Protein AF-A0A2D6N4G1-F1 (afdb_monomer_lite)

Foldseek 3Di:
DLCPLVVLLQVLCVVVVHHQDPLLSVLQLDALPDDDPPDPSVVVCVVCLVVSLVSLLVVCVVVVNPLVVLVVVLVVSCVVVVHHGNSSVSSVVSSVVVVVVLVVVLVVLLVVLVVLLVVLVVLQVVLVVCVVVVVPVSSVVSPVVSVCSNVVSVVSNVVSVPPSVVVVVVVVPPPDPPPVVVPPDDPDPPPPPPDDDD

Sequence (198 aa):
MSAEYVAILRTELEQQRQFLSAEEEQVLLRPATYESDDDLALDRVKRRQHTFVAILRDRFVRDGRPLEQWWDLLVAQETMHGYRTMVGAMVVQVLDWSARTSDQTAMMGGFASKLLLVAAVLAGFFAVFTLAVGAWPAGIVMLVITSVFWVGARVLGQLTAGRVGELVERYKRSPEPDESFTDGQPEPAANDRDLATE

Secondary structure (DSSP, 8-state):
-THHHHHHHHHHHHHTT----HHHHHHHTSBTT---TT-HHHHHHHHHHHHHHHHHHHHHHHTT--HHHHHHHHHHHHHHHSS-BHHHHHHHHHHHHHHHHHHHHHHHHHHHHHHHHHHHHHHHHHHHHHHHTT-HHHHHHHHHHHHHHHHHHHHHHHHHHHHHHHHHHHHTTSPPP-GGGGS---------------

Radius of gyration: 27.15 Å; chains: 1; bounding box: 72×36×84 Å

Structure (mmCIF, N/CA/C/O backbone):
data_AF-A0A2D6N4G1-F1
#
_entry.id   AF-A0A2D6N4G1-F1
#
loop_
_atom_site.group_PDB
_atom_site.id
_atom_site.type_symbol
_atom_site.label_atom_id
_atom_site.label_alt_id
_atom_site.label_comp_id
_atom_site.label_asym_id
_atom_site.label_entity_id
_atom_site.label_seq_id
_atom_site.pdbx_PDB_ins_code
_atom_site.Cartn_x
_atom_site.Cartn_y
_atom_site.Cartn_z
_atom_site.occupancy
_atom_site.B_iso_or_equiv
_atom_site.auth_seq_id
_atom_site.auth_comp_id
_atom_site.auth_asym_id
_atom_site.auth_atom_id
_atom_site.pdbx_PDB_model_num
ATOM 1 N N . MET A 1 1 ? -15.259 -13.065 10.568 1.00 51.59 1 MET A N 1
ATOM 2 C CA . MET A 1 1 ? -14.240 -12.612 9.589 1.00 51.59 1 MET A CA 1
ATOM 3 C C . MET A 1 1 ? -13.577 -11.284 9.980 1.00 51.59 1 MET A C 1
ATOM 5 O O . MET A 1 1 ? -12.628 -10.865 9.340 1.00 51.59 1 MET A O 1
ATOM 9 N N . SER A 1 2 ? -13.951 -10.664 11.105 1.00 47.03 2 SER A N 1
ATOM 10 C CA . SER A 1 2 ? -13.252 -9.502 11.676 1.00 47.03 2 SER A CA 1
ATOM 11 C C . SER A 1 2 ? -11.831 -9.775 12.192 1.00 47.03 2 SER A C 1
ATOM 13 O O . SER A 1 2 ? -11.008 -8.869 12.284 1.00 47.03 2 SER A O 1
ATOM 15 N N . ALA A 1 3 ? -11.527 -11.040 12.476 1.00 62.00 3 ALA A N 1
ATOM 16 C CA . ALA A 1 3 ? -10.214 -11.491 12.908 1.00 62.00 3 ALA A CA 1
ATOM 17 C C . ALA A 1 3 ? -9.134 -11.373 11.822 1.00 62.00 3 ALA A C 1
ATOM 19 O O . ALA A 1 3 ? -7.968 -11.496 12.154 1.00 62.00 3 ALA A O 1
ATOM 20 N N . GLU A 1 4 ? -9.480 -11.145 10.552 1.00 73.75 4 GLU A N 1
ATOM 21 C CA . GLU A 1 4 ? -8.511 -11.239 9.456 1.00 73.75 4 GLU A CA 1
ATOM 22 C C . GLU A 1 4 ? -7.517 -10.069 9.436 1.00 73.75 4 GLU A C 1
ATOM 24 O O . GLU A 1 4 ? -6.314 -10.302 9.467 1.00 73.75 4 GLU A O 1
ATOM 29 N N . TYR A 1 5 ? -7.972 -8.813 9.529 1.00 71.12 5 TYR A N 1
ATOM 30 C CA . TYR A 1 5 ? -7.048 -7.673 9.651 1.00 71.12 5 TYR A CA 1
ATOM 31 C C . TYR A 1 5 ? -6.292 -7.646 10.980 1.00 71.12 5 TYR A C 1
ATOM 33 O O . TYR A 1 5 ? -5.128 -7.250 11.021 1.00 71.12 5 TYR A O 1
ATOM 41 N N . VAL A 1 6 ? -6.929 -8.099 12.062 1.00 71.31 6 VAL A N 1
ATOM 42 C CA . VAL A 1 6 ? -6.260 -8.255 13.360 1.00 71.31 6 VAL A CA 1
ATOM 43 C C . VAL A 1 6 ? -5.202 -9.361 13.283 1.00 71.31 6 VAL A C 1
ATOM 45 O O . VAL A 1 6 ? -4.112 -9.188 13.813 1.00 71.31 6 VAL A O 1
ATOM 48 N N . ALA A 1 7 ? -5.463 -10.455 12.564 1.00 77.00 7 ALA A N 1
ATOM 49 C CA . ALA A 1 7 ? -4.502 -11.529 12.328 1.00 77.00 7 ALA A CA 1
ATOM 50 C C . ALA A 1 7 ? -3.351 -11.080 11.422 1.00 77.00 7 ALA A C 1
ATOM 52 O O . ALA A 1 7 ? -2.207 -11.434 11.698 1.00 77.00 7 ALA A O 1
ATOM 53 N N . ILE A 1 8 ? -3.622 -10.269 10.393 1.00 76.25 8 ILE A N 1
ATOM 54 C CA . ILE A 1 8 ? -2.585 -9.632 9.568 1.00 76.25 8 ILE A CA 1
ATOM 55 C C . ILE A 1 8 ? -1.690 -8.760 10.452 1.00 76.25 8 ILE A C 1
ATOM 57 O O . ILE A 1 8 ? -0.473 -8.931 10.444 1.00 76.25 8 ILE A O 1
ATOM 61 N N . LEU A 1 9 ? -2.282 -7.873 11.260 1.00 76.81 9 LEU A N 1
ATOM 62 C CA . LEU A 1 9 ? -1.538 -7.027 12.193 1.00 76.81 9 LEU A CA 1
ATOM 63 C C . LEU A 1 9 ? -0.719 -7.857 13.180 1.00 76.81 9 LEU A C 1
ATOM 65 O O . LEU A 1 9 ? 0.466 -7.590 13.345 1.00 76.81 9 LEU A O 1
ATOM 69 N N . ARG A 1 10 ? -1.320 -8.875 13.802 1.00 75.81 10 ARG A N 1
ATOM 70 C CA . ARG A 1 10 ? -0.637 -9.773 14.739 1.00 75.81 10 ARG A CA 1
ATOM 71 C C . ARG A 1 10 ? 0.560 -10.453 14.073 1.00 75.81 10 ARG A C 1
ATOM 73 O O . ARG A 1 10 ? 1.663 -10.379 14.599 1.00 75.81 10 ARG A O 1
ATOM 80 N N . THR A 1 11 ? 0.355 -11.039 12.895 1.00 81.44 11 THR A N 1
ATOM 81 C CA . THR A 1 11 ? 1.395 -11.762 12.148 1.00 81.44 11 THR A CA 1
ATOM 82 C C . THR A 1 11 ? 2.563 -10.847 11.783 1.00 81.44 11 THR A C 1
ATOM 84 O O . THR A 1 11 ? 3.723 -11.205 11.974 1.00 81.44 11 THR A O 1
ATOM 87 N N . GLU A 1 12 ? 2.284 -9.652 11.262 1.00 77.94 12 GLU A N 1
ATOM 88 C CA . GLU A 1 12 ? 3.338 -8.719 10.849 1.00 77.94 12 GLU A CA 1
ATOM 89 C C . GLU A 1 12 ? 4.034 -8.062 12.058 1.00 77.94 12 GLU A C 1
ATOM 91 O O . GLU A 1 12 ? 5.244 -7.839 12.026 1.00 77.94 12 GLU A O 1
ATOM 96 N N . LEU A 1 13 ? 3.318 -7.806 13.159 1.00 77.12 13 LEU A N 1
ATOM 97 C CA . LEU A 1 13 ? 3.920 -7.328 14.409 1.00 77.12 13 LEU A CA 1
ATOM 98 C C . LEU A 1 13 ? 4.870 -8.374 15.004 1.00 77.12 13 LEU A C 1
ATOM 100 O O . LEU A 1 13 ? 6.002 -8.032 15.354 1.00 77.12 13 LEU A O 1
ATOM 104 N N . GLU A 1 14 ? 4.460 -9.645 15.041 1.00 77.94 14 GLU A N 1
ATOM 105 C CA . GLU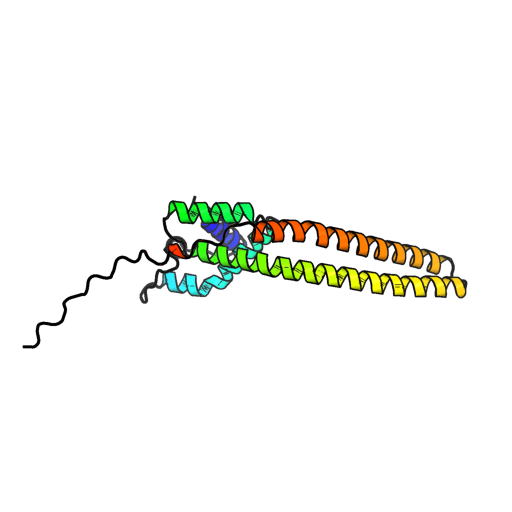 A 1 14 ? 5.301 -10.755 15.503 1.00 77.94 14 GLU A CA 1
ATOM 106 C C . GLU A 1 14 ? 6.597 -10.858 14.685 1.00 77.94 14 GLU A C 1
ATOM 108 O O . GLU A 1 14 ? 7.683 -10.988 15.258 1.00 77.94 14 GLU A O 1
ATOM 113 N N . GLN A 1 15 ? 6.515 -10.710 13.357 1.00 77.88 15 GLN A N 1
ATOM 114 C CA . GLN A 1 15 ? 7.695 -10.672 12.480 1.00 77.88 15 GLN A CA 1
ATOM 115 C C . GLN A 1 15 ? 8.649 -9.518 12.826 1.00 77.88 15 GLN A C 1
ATOM 117 O O . GLN A 1 15 ? 9.869 -9.671 12.740 1.00 77.88 15 GLN A O 1
ATOM 122 N N . GLN A 1 16 ? 8.114 -8.382 13.274 1.00 72.38 16 GLN A N 1
ATOM 123 C CA . GLN A 1 16 ? 8.884 -7.214 13.711 1.00 72.38 16 GLN A CA 1
ATOM 124 C C . GLN A 1 16 ? 9.313 -7.275 15.189 1.00 72.38 16 GLN A C 1
ATOM 126 O O . GLN A 1 16 ? 9.864 -6.302 15.707 1.00 72.38 16 GLN A O 1
ATOM 131 N N . ARG A 1 17 ? 9.092 -8.409 15.876 1.00 74.75 17 ARG A N 1
ATOM 132 C CA . ARG A 1 17 ? 9.317 -8.597 17.324 1.00 74.75 17 ARG A CA 1
ATOM 133 C C . ARG A 1 17 ? 8.550 -7.601 18.200 1.00 74.75 17 ARG A C 1
ATOM 135 O O . ARG A 1 17 ? 8.974 -7.286 19.311 1.00 74.75 17 ARG A O 1
ATOM 142 N N . GLN A 1 18 ? 7.430 -7.099 17.697 1.00 77.69 18 GLN A N 1
ATOM 143 C CA . GLN A 1 18 ? 6.477 -6.303 18.451 1.00 77.69 18 GLN A CA 1
ATOM 144 C C . GLN A 1 18 ? 5.250 -7.161 18.743 1.00 77.69 18 GLN A C 1
ATOM 146 O O . GLN A 1 18 ? 4.878 -8.019 17.952 1.00 77.69 18 GLN A O 1
ATOM 151 N N . PHE A 1 19 ? 4.598 -6.932 19.877 1.00 78.19 19 PHE A N 1
ATOM 152 C CA . PHE A 1 19 ? 3.432 -7.723 20.259 1.00 78.19 19 PHE A CA 1
ATOM 153 C C . PHE A 1 19 ? 2.172 -6.864 20.236 1.00 78.19 19 PHE A C 1
ATOM 155 O O . PHE A 1 19 ? 2.211 -5.654 20.501 1.00 78.19 19 PHE A O 1
ATOM 162 N N . LEU A 1 20 ? 1.068 -7.512 19.882 1.00 81.75 20 LEU A N 1
ATOM 163 C CA . LEU A 1 20 ? -0.280 -6.992 20.029 1.00 81.75 20 LEU A CA 1
ATOM 164 C C . LEU A 1 20 ? -0.873 -7.647 21.278 1.00 81.75 20 LEU A C 1
ATOM 166 O O . LEU A 1 20 ? -0.973 -8.871 21.349 1.00 81.75 20 LEU A O 1
ATOM 170 N N . SER A 1 21 ? -1.178 -6.855 22.302 1.00 84.69 21 SER A N 1
ATOM 171 C CA . SER A 1 21 ? -1.787 -7.388 23.524 1.00 84.69 21 SER A CA 1
ATOM 172 C C . SER A 1 21 ? -3.251 -7.765 23.286 1.00 84.69 21 SER A C 1
ATOM 174 O O . SER A 1 21 ? -3.933 -7.155 22.464 1.00 84.69 21 SER A O 1
ATOM 176 N N . ALA A 1 22 ? -3.764 -8.737 24.047 1.00 82.81 22 ALA A N 1
ATOM 177 C CA . ALA A 1 22 ? -5.161 -9.170 23.941 1.00 82.81 22 ALA A CA 1
ATOM 178 C C . ALA A 1 22 ? -6.164 -8.022 24.182 1.00 82.81 22 ALA A C 1
ATOM 180 O O . ALA A 1 22 ? -7.237 -7.997 23.587 1.00 82.81 22 ALA A O 1
ATOM 181 N N . GLU A 1 23 ? -5.805 -7.050 25.026 1.00 83.81 23 GLU A N 1
ATOM 182 C CA . GLU A 1 23 ? -6.608 -5.845 25.265 1.00 83.81 23 GLU A CA 1
ATOM 183 C C . GLU A 1 23 ? -6.612 -4.912 24.044 1.00 83.81 23 GLU A C 1
ATOM 185 O O . GLU A 1 23 ? -7.670 -4.428 23.646 1.00 83.81 23 GLU A O 1
ATOM 190 N N . GLU A 1 24 ? -5.455 -4.695 23.405 1.00 82.56 24 GLU A N 1
ATOM 191 C CA . GLU A 1 24 ? -5.358 -3.893 22.175 1.00 82.56 24 GLU A CA 1
ATOM 192 C C . GLU A 1 24 ? -6.160 -4.530 21.030 1.00 82.56 24 GLU A C 1
ATOM 194 O O . GLU A 1 24 ? -6.837 -3.821 20.291 1.00 82.56 24 GLU A O 1
ATOM 199 N N . GLU A 1 25 ? -6.153 -5.858 20.900 1.00 84.12 25 GLU A N 1
ATOM 200 C CA . GLU A 1 25 ? -6.954 -6.566 19.890 1.00 84.12 25 GLU A CA 1
ATOM 201 C C . GLU A 1 25 ? -8.450 -6.332 20.043 1.00 84.12 25 GLU A C 1
ATOM 203 O O . GLU A 1 25 ? -9.159 -6.138 19.055 1.00 84.12 25 GLU A O 1
ATOM 208 N N . GLN A 1 26 ? -8.937 -6.332 21.282 1.00 83.94 26 GLN A N 1
ATOM 209 C CA . GLN A 1 26 ? -10.340 -6.052 21.550 1.00 83.94 26 GLN A CA 1
ATOM 210 C C . GLN A 1 26 ? -10.677 -4.599 21.232 1.00 83.94 26 GLN A C 1
ATOM 212 O O . GLN A 1 26 ? -11.715 -4.341 20.630 1.00 83.94 26 GLN A O 1
ATOM 217 N N . VAL A 1 27 ? -9.795 -3.660 21.587 1.00 85.62 27 VAL A N 1
ATOM 218 C CA . VAL A 1 27 ? -9.953 -2.233 21.267 1.00 85.62 27 VAL A CA 1
ATOM 219 C C . VAL A 1 27 ? -10.023 -2.005 19.758 1.00 85.62 27 VAL A C 1
ATOM 221 O O . VAL A 1 27 ? -10.875 -1.261 19.285 1.00 85.62 27 VAL A O 1
ATOM 224 N N . LEU A 1 28 ? -9.181 -2.687 18.986 1.00 83.75 28 LEU A N 1
ATOM 225 C CA . LEU A 1 28 ? -9.131 -2.588 17.527 1.00 83.75 28 LEU A CA 1
ATOM 226 C C . LEU A 1 28 ? -10.455 -2.962 16.828 1.00 83.75 28 LEU A C 1
ATOM 228 O O . LEU A 1 28 ? -10.729 -2.480 15.724 1.00 83.75 28 LEU A O 1
ATOM 232 N N . LEU A 1 29 ? -11.282 -3.788 17.474 1.00 86.12 29 LEU A N 1
ATOM 233 C CA . LEU A 1 29 ? -12.601 -4.210 16.995 1.00 86.12 29 LEU A CA 1
ATOM 234 C C . LEU A 1 29 ? -13.753 -3.318 17.484 1.00 86.12 29 LEU A C 1
ATOM 236 O O . LEU A 1 29 ? -14.895 -3.514 17.065 1.00 86.12 29 LEU A O 1
ATOM 240 N N . ARG A 1 30 ? -13.482 -2.344 18.358 1.00 84.75 30 ARG A N 1
ATOM 241 C CA . ARG A 1 30 ? -14.492 -1.394 18.840 1.00 84.75 30 ARG A CA 1
ATOM 242 C C . ARG A 1 30 ? -14.849 -0.366 17.762 1.00 84.75 30 ARG A C 1
ATOM 244 O O . ARG A 1 30 ? -14.069 -0.178 16.819 1.00 84.75 30 ARG A O 1
ATOM 251 N N . PRO A 1 31 ? -16.009 0.308 17.891 1.00 83.12 31 PRO A N 1
ATOM 252 C CA . PRO A 1 31 ? -16.387 1.394 16.994 1.00 83.12 31 PRO A CA 1
ATOM 253 C C . PRO A 1 31 ? -15.291 2.458 16.906 1.00 83.12 31 PRO A C 1
ATOM 255 O O . PRO A 1 31 ? -14.711 2.840 17.919 1.00 83.12 31 PRO A O 1
ATOM 258 N N . ALA A 1 32 ? -15.023 2.970 15.707 1.00 81.12 32 ALA A N 1
ATOM 259 C CA . ALA A 1 32 ? -14.019 4.013 15.489 1.00 81.12 32 ALA A CA 1
ATOM 260 C C . ALA A 1 32 ? -14.356 5.332 16.208 1.00 81.12 32 ALA A C 1
ATOM 262 O O . ALA A 1 32 ? -13.456 6.111 16.503 1.00 81.12 32 ALA A O 1
ATOM 263 N N . THR A 1 33 ? -15.637 5.561 16.501 1.00 81.75 33 THR A N 1
ATOM 264 C CA . THR A 1 33 ? -16.158 6.717 17.244 1.00 81.75 33 THR A CA 1
ATOM 265 C C . THR A 1 33 ? -16.126 6.532 18.763 1.00 81.75 33 THR A C 1
ATOM 267 O O . THR A 1 33 ? -16.552 7.423 19.488 1.00 81.75 33 THR A O 1
ATOM 270 N N . TYR A 1 34 ? -15.659 5.381 19.262 1.00 82.88 34 TYR A N 1
ATOM 271 C CA . TYR A 1 34 ? -15.583 5.123 20.696 1.00 82.88 34 TYR A CA 1
ATOM 272 C C . TYR A 1 34 ? -14.494 5.981 21.350 1.00 82.88 34 TYR A C 1
ATOM 274 O O . TYR A 1 34 ? -13.309 5.868 21.017 1.00 82.88 34 TYR A O 1
ATOM 282 N N . GLU A 1 35 ? -14.898 6.787 22.327 1.00 81.06 35 GLU A N 1
ATOM 283 C CA . GLU A 1 35 ? -14.011 7.587 23.165 1.00 81.06 35 GLU A CA 1
ATOM 284 C C . GLU A 1 35 ? -14.290 7.308 24.641 1.00 81.06 35 GLU A C 1
ATOM 286 O O . GLU A 1 35 ? -15.436 7.171 25.066 1.00 81.06 35 GLU A O 1
ATOM 291 N N . SER A 1 36 ? -13.219 7.164 25.416 1.00 81.75 36 SER A N 1
ATOM 292 C CA . SER A 1 36 ? -13.263 6.964 26.859 1.00 81.75 36 SER A CA 1
ATOM 293 C C . SER A 1 36 ? -11.950 7.468 27.441 1.00 81.75 36 SER A C 1
ATOM 295 O O . SER A 1 36 ? -10.886 7.029 27.002 1.00 81.75 36 SER A O 1
ATOM 297 N N . ASP A 1 37 ? -12.037 8.383 28.406 1.00 73.94 37 ASP A N 1
ATOM 298 C CA . ASP A 1 37 ? -10.868 9.022 29.025 1.00 73.94 37 ASP A CA 1
ATOM 299 C C . ASP A 1 37 ? -10.131 8.095 30.009 1.00 73.94 37 ASP A C 1
ATOM 301 O O . ASP A 1 37 ? -8.953 8.298 30.290 1.00 73.94 37 ASP A O 1
ATOM 305 N N . ASP A 1 38 ? -10.794 7.033 30.481 1.00 83.94 38 ASP A N 1
ATOM 306 C CA . ASP A 1 38 ? -10.252 6.082 31.463 1.00 83.94 38 ASP A CA 1
ATOM 307 C C . ASP A 1 38 ? -9.730 4.775 30.829 1.00 83.94 38 ASP A C 1
ATOM 309 O O . ASP A 1 38 ? -9.375 3.820 31.528 1.00 83.94 38 ASP A O 1
ATOM 313 N N . ASP A 1 39 ? -9.665 4.696 29.496 1.00 86.25 39 ASP A N 1
ATOM 314 C CA . ASP A 1 39 ? -9.263 3.481 28.786 1.00 86.25 39 ASP A CA 1
ATOM 315 C C . ASP A 1 39 ? -7.786 3.498 28.360 1.00 86.25 39 ASP A C 1
ATOM 317 O O . ASP A 1 39 ? -7.396 3.936 27.273 1.00 86.25 39 ASP A O 1
ATOM 321 N N . LEU A 1 40 ? -6.940 2.920 29.216 1.00 86.19 40 LEU A N 1
ATOM 322 C CA . LEU A 1 40 ? -5.500 2.807 28.969 1.00 86.19 40 LEU A CA 1
ATOM 323 C C . LEU A 1 40 ? -5.150 1.967 27.728 1.00 86.19 40 LEU A C 1
ATOM 325 O O . LEU A 1 40 ? -4.075 2.156 27.152 1.00 86.19 40 LEU A O 1
ATOM 329 N N . ALA A 1 41 ? -5.994 1.013 27.324 1.00 86.62 41 ALA A N 1
ATOM 330 C CA . ALA A 1 41 ? -5.743 0.194 26.140 1.00 86.62 41 ALA A CA 1
ATOM 331 C C . ALA A 1 41 ? -6.061 0.980 24.861 1.00 86.62 41 ALA A C 1
ATOM 333 O O . ALA A 1 41 ? -5.279 0.939 23.906 1.00 86.62 41 ALA A O 1
ATOM 334 N N . LEU A 1 42 ? -7.143 1.762 24.876 1.00 84.12 42 LEU A N 1
ATOM 335 C CA . LEU A 1 42 ? -7.480 2.715 23.821 1.00 84.12 42 LEU A CA 1
ATOM 336 C C . LEU A 1 42 ? -6.353 3.721 23.584 1.00 84.12 42 LEU A C 1
ATOM 338 O O . LEU A 1 42 ? -5.929 3.926 22.445 1.00 84.12 42 LEU A O 1
ATOM 342 N N . ASP A 1 43 ? -5.801 4.274 24.658 1.00 86.50 43 ASP A N 1
ATOM 343 C CA . ASP A 1 43 ? -4.676 5.204 24.599 1.00 86.50 43 ASP A CA 1
ATOM 344 C C . ASP A 1 43 ? -3.414 4.603 23.976 1.00 86.50 43 ASP A C 1
ATOM 346 O O . ASP A 1 43 ? -2.669 5.285 23.260 1.00 86.50 43 ASP A O 1
ATOM 350 N N . ARG A 1 44 ? -3.133 3.325 24.254 1.00 86.62 44 ARG A N 1
ATOM 351 C CA . ARG A 1 44 ? -2.005 2.612 23.638 1.00 86.62 44 ARG A CA 1
ATOM 352 C C . ARG A 1 44 ? -2.242 2.402 22.146 1.00 86.62 44 ARG A C 1
ATOM 354 O O . ARG A 1 44 ? -1.340 2.683 21.354 1.00 86.62 44 ARG A O 1
ATOM 361 N N . VAL A 1 45 ? -3.452 1.992 21.756 1.00 85.69 45 VAL A N 1
ATOM 362 C CA . VAL A 1 45 ? -3.826 1.820 20.344 1.00 85.69 45 VAL A CA 1
ATOM 363 C C . VAL A 1 45 ? -3.741 3.144 19.585 1.00 85.69 45 VAL A C 1
ATOM 365 O O . VAL A 1 45 ? -3.121 3.182 18.524 1.00 85.69 45 VAL A O 1
ATOM 368 N N . LYS A 1 46 ? -4.268 4.243 20.142 1.00 86.12 46 LYS A N 1
ATOM 369 C CA . LYS A 1 46 ? -4.170 5.588 19.548 1.00 86.12 46 LYS A CA 1
ATOM 370 C C . LYS A 1 46 ? -2.708 6.020 19.375 1.00 86.12 46 LYS A C 1
ATOM 372 O O . LYS A 1 46 ? -2.315 6.440 18.289 1.00 86.12 46 LYS A O 1
ATOM 377 N N . ARG A 1 47 ? -1.856 5.827 20.392 1.00 87.12 47 ARG A N 1
ATOM 378 C CA . ARG A 1 47 ? -0.410 6.124 20.295 1.00 87.12 47 ARG A CA 1
ATOM 379 C C . ARG A 1 47 ? 0.299 5.305 19.212 1.00 87.12 47 ARG A C 1
ATOM 381 O O . ARG A 1 47 ? 1.159 5.832 18.504 1.00 87.12 47 ARG A O 1
ATOM 388 N N . ARG A 1 48 ? -0.062 4.028 19.059 1.00 86.31 48 ARG A N 1
ATOM 389 C CA . ARG A 1 48 ? 0.533 3.098 18.082 1.00 86.31 48 ARG A CA 1
ATOM 390 C C . ARG A 1 48 ? -0.163 3.084 16.720 1.00 86.31 48 ARG A C 1
ATOM 392 O O . ARG A 1 48 ? 0.291 2.376 15.825 1.00 86.31 48 ARG A O 1
ATOM 399 N N . GLN A 1 49 ? -1.202 3.893 16.520 1.00 86.19 49 GLN A N 1
ATOM 400 C CA . GLN A 1 49 ? -1.993 3.919 15.287 1.00 86.19 49 GLN A CA 1
ATOM 401 C C . GLN A 1 49 ? -1.123 4.097 14.040 1.00 86.19 49 GLN A C 1
ATOM 403 O O . GLN A 1 49 ? -1.275 3.363 13.068 1.00 86.19 49 GLN A O 1
ATOM 408 N N . HIS A 1 50 ? -0.160 5.019 14.082 1.00 84.56 50 HIS A N 1
ATOM 409 C CA . HIS A 1 50 ? 0.766 5.252 12.972 1.00 84.56 50 HIS A CA 1
ATOM 410 C C . HIS A 1 50 ? 1.594 4.000 12.620 1.00 84.56 50 HIS A C 1
ATOM 412 O O . HIS A 1 50 ? 1.855 3.743 11.446 1.00 84.56 50 HIS A O 1
ATOM 418 N N . THR A 1 51 ? 1.980 3.200 13.620 1.00 86.06 51 THR A N 1
ATOM 419 C CA . THR A 1 51 ? 2.707 1.939 13.428 1.00 86.06 51 THR A CA 1
ATOM 420 C C . THR A 1 51 ? 1.806 0.895 12.773 1.00 86.06 51 THR A C 1
ATOM 422 O O . THR A 1 51 ? 2.209 0.269 11.796 1.00 86.06 51 THR A O 1
ATOM 425 N N . PHE A 1 52 ? 0.569 0.743 13.252 1.00 86.50 52 PHE A N 1
ATOM 426 C CA . PHE A 1 52 ? -0.394 -0.199 12.675 1.00 86.50 52 PHE A CA 1
ATOM 427 C C . PHE A 1 52 ? -0.736 0.148 11.224 1.00 86.50 52 PHE A C 1
ATOM 429 O O . PHE A 1 52 ? -0.708 -0.728 10.362 1.00 86.50 52 PHE A O 1
ATOM 436 N N . VAL A 1 53 ? -0.963 1.431 10.926 1.00 86.25 53 VAL A N 1
ATOM 437 C CA . VAL A 1 53 ? -1.180 1.916 9.555 1.00 86.25 53 VAL A CA 1
ATOM 438 C C . VAL A 1 53 ? 0.039 1.631 8.677 1.00 86.25 53 VAL A C 1
ATOM 440 O O . VAL A 1 53 ? -0.116 1.161 7.552 1.00 86.25 53 VAL A O 1
ATOM 443 N N . ALA A 1 54 ? 1.257 1.867 9.174 1.00 83.19 54 ALA A N 1
ATOM 444 C CA . ALA A 1 54 ? 2.475 1.586 8.417 1.00 83.19 54 ALA A CA 1
ATOM 445 C C . ALA A 1 54 ? 2.628 0.093 8.083 1.00 83.19 54 ALA A C 1
ATOM 447 O O . ALA A 1 54 ? 3.011 -0.235 6.961 1.00 83.19 54 ALA A O 1
ATOM 448 N N . ILE A 1 55 ? 2.291 -0.792 9.024 1.00 86.25 55 ILE A N 1
ATOM 449 C CA . ILE A 1 55 ? 2.328 -2.249 8.843 1.00 86.25 55 ILE A CA 1
ATOM 450 C C . ILE A 1 55 ? 1.268 -2.711 7.839 1.00 86.25 55 ILE A C 1
ATOM 452 O O . ILE A 1 55 ? 1.592 -3.433 6.898 1.00 86.25 55 ILE A O 1
ATOM 456 N N . LEU A 1 56 ? 0.019 -2.257 7.989 1.00 86.00 56 LEU A N 1
ATOM 457 C CA . LEU A 1 56 ? -1.056 -2.559 7.037 1.00 86.00 56 LEU A CA 1
ATOM 458 C C . LEU A 1 56 ? -0.697 -2.077 5.631 1.00 86.00 56 LEU A C 1
ATOM 460 O O . LEU A 1 56 ? -0.897 -2.795 4.655 1.00 86.00 56 LEU A O 1
ATOM 464 N N . ARG A 1 57 ? -0.104 -0.887 5.524 1.00 83.06 57 ARG A N 1
ATOM 465 C CA . ARG A 1 57 ? 0.382 -0.354 4.254 1.00 83.06 57 ARG A CA 1
ATOM 466 C C . ARG A 1 57 ? 1.481 -1.224 3.647 1.00 83.06 57 ARG A C 1
ATOM 468 O O . ARG A 1 57 ? 1.428 -1.492 2.451 1.00 83.06 57 ARG A O 1
ATOM 475 N N . ASP A 1 58 ? 2.472 -1.641 4.433 1.00 82.50 58 ASP A N 1
ATOM 476 C CA . ASP A 1 58 ? 3.557 -2.496 3.937 1.00 82.50 58 ASP A CA 1
ATOM 477 C C . ASP A 1 58 ? 3.011 -3.827 3.415 1.00 82.50 58 ASP A C 1
ATOM 479 O O . ASP A 1 58 ? 3.337 -4.242 2.302 1.00 82.50 58 ASP A O 1
ATOM 483 N N . ARG A 1 59 ? 2.083 -4.434 4.162 1.00 82.62 59 ARG A N 1
ATOM 484 C CA . ARG A 1 59 ? 1.386 -5.643 3.729 1.00 82.62 59 ARG A CA 1
ATOM 485 C C . ARG A 1 59 ? 0.621 -5.431 2.426 1.00 82.62 59 ARG A C 1
ATOM 487 O O . ARG A 1 59 ? 0.797 -6.201 1.488 1.00 82.62 59 AR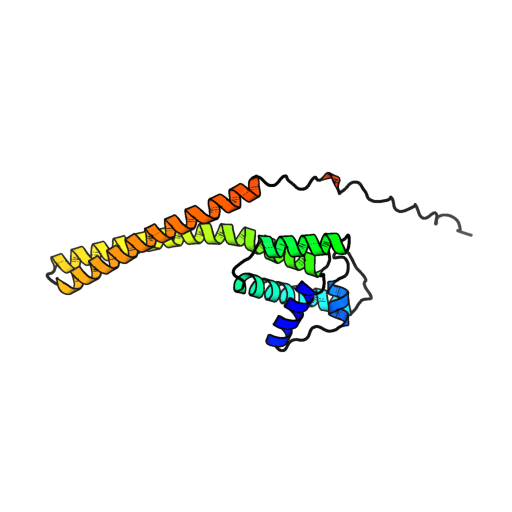G A O 1
ATOM 494 N N . PHE A 1 60 ? -0.174 -4.368 2.341 1.00 78.50 60 PHE A N 1
ATOM 495 C CA . PHE A 1 60 ? -0.938 -4.025 1.142 1.00 78.50 60 PHE A CA 1
ATOM 496 C C . PHE A 1 60 ? -0.040 -3.862 -0.095 1.00 78.50 60 PHE A C 1
ATOM 498 O O . PHE A 1 60 ? -0.380 -4.314 -1.188 1.00 78.50 60 PHE A O 1
ATOM 505 N N . VAL A 1 61 ? 1.134 -3.243 0.068 1.00 77.25 61 VAL A N 1
ATOM 506 C CA . VAL A 1 61 ? 2.129 -3.116 -1.006 1.00 77.25 61 VAL A CA 1
ATOM 507 C C . VAL A 1 61 ? 2.739 -4.473 -1.360 1.00 77.25 61 VAL A C 1
ATOM 509 O O . VAL A 1 61 ? 2.874 -4.776 -2.546 1.00 77.25 61 VAL A O 1
ATOM 512 N N . ARG A 1 62 ? 3.076 -5.292 -0.358 1.00 75.69 62 ARG A N 1
ATOM 513 C CA . ARG A 1 62 ? 3.659 -6.631 -0.531 1.00 75.69 62 ARG A CA 1
ATOM 514 C C . ARG A 1 62 ? 2.717 -7.583 -1.269 1.00 75.69 62 ARG A C 1
ATOM 516 O O . ARG A 1 62 ? 3.172 -8.319 -2.138 1.00 75.69 62 ARG A O 1
ATOM 523 N N . ASP A 1 63 ? 1.419 -7.505 -0.987 1.00 74.12 63 ASP A N 1
ATOM 524 C CA . ASP A 1 63 ? 0.373 -8.294 -1.648 1.00 74.12 63 ASP A CA 1
ATOM 525 C C . ASP A 1 63 ? 0.039 -7.779 -3.068 1.00 74.12 63 ASP A C 1
ATOM 527 O O . ASP A 1 63 ? -0.830 -8.322 -3.746 1.00 74.12 63 ASP A O 1
ATOM 531 N N . GLY A 1 64 ? 0.730 -6.741 -3.558 1.00 68.69 64 GLY A N 1
ATOM 532 C CA . GLY A 1 64 ? 0.565 -6.234 -4.923 1.00 68.69 64 GLY A CA 1
ATOM 533 C C . GLY A 1 64 ? -0.561 -5.212 -5.098 1.00 68.69 64 GLY A C 1
ATOM 534 O O . GLY A 1 64 ? -1.011 -4.998 -6.221 1.00 68.69 64 GLY A O 1
ATOM 535 N N . ARG A 1 65 ? -0.980 -4.541 -4.017 1.00 73.44 65 ARG A N 1
ATOM 53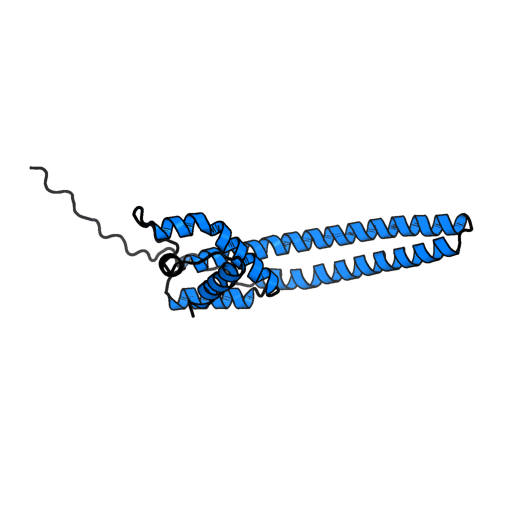6 C CA . ARG A 1 65 ? -2.064 -3.539 -3.975 1.00 73.44 65 ARG A CA 1
ATOM 537 C C . ARG A 1 65 ? -3.443 -4.070 -4.410 1.00 73.44 65 ARG A C 1
ATOM 539 O O . ARG A 1 65 ? -4.063 -3.491 -5.307 1.00 73.44 65 ARG A O 1
ATOM 546 N N . PRO A 1 66 ? -3.958 -5.145 -3.790 1.00 76.94 66 PRO A N 1
ATOM 547 C CA . PRO A 1 66 ? -5.252 -5.724 -4.146 1.00 76.94 66 PRO A CA 1
ATOM 548 C C . PRO A 1 66 ? -6.420 -4.880 -3.593 1.00 76.94 66 PRO A C 1
ATOM 550 O O . PRO A 1 66 ? -7.040 -5.230 -2.591 1.00 76.94 66 PRO A O 1
ATOM 553 N N . LEU A 1 67 ? -6.711 -3.747 -4.248 1.00 74.25 67 LEU A N 1
ATOM 554 C CA . LEU A 1 67 ? -7.733 -2.770 -3.833 1.00 74.25 67 LEU A CA 1
ATOM 555 C C . LEU A 1 67 ? -9.118 -3.399 -3.626 1.00 74.25 67 LEU A C 1
ATOM 557 O O . LEU A 1 67 ? -9.716 -3.187 -2.578 1.00 74.25 67 LEU A O 1
ATOM 561 N N . GLU A 1 68 ? -9.604 -4.182 -4.596 1.00 70.50 68 GLU A N 1
ATOM 562 C CA . GLU A 1 68 ? -10.938 -4.804 -4.542 1.00 70.50 68 GLU A CA 1
ATOM 563 C C . GLU A 1 68 ? -11.057 -5.765 -3.351 1.00 70.50 68 GLU A C 1
ATOM 565 O O . GLU A 1 68 ? -11.976 -5.647 -2.553 1.00 70.50 68 GLU A O 1
ATOM 570 N N . GLN A 1 69 ? -10.062 -6.633 -3.142 1.00 75.44 69 GLN A N 1
ATOM 571 C CA . GLN A 1 69 ? -10.083 -7.610 -2.046 1.00 75.44 69 GLN A CA 1
ATOM 572 C C . GLN A 1 69 ? -10.069 -6.933 -0.672 1.00 75.44 69 GLN A C 1
ATOM 574 O O . GLN A 1 69 ? -10.778 -7.351 0.238 1.00 75.44 69 GLN A O 1
ATOM 579 N N . TRP A 1 70 ? -9.270 -5.875 -0.506 1.00 80.12 70 TRP A N 1
ATOM 580 C CA . TRP A 1 70 ? -9.229 -5.127 0.750 1.00 80.12 70 TRP A CA 1
ATOM 581 C C . TRP A 1 70 ? -10.493 -4.289 0.962 1.00 80.12 70 TRP A C 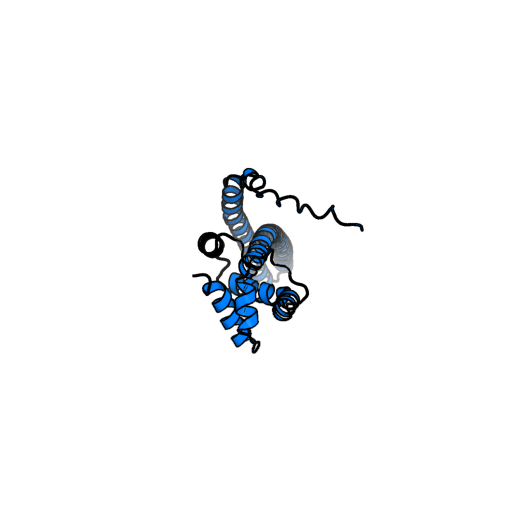1
ATOM 583 O O . TRP A 1 70 ? -10.911 -4.100 2.098 1.00 80.12 70 TRP A O 1
ATOM 593 N N . TRP A 1 71 ? -11.127 -3.805 -0.103 1.00 79.69 71 TRP A N 1
ATOM 594 C CA . TRP A 1 71 ? -12.417 -3.134 0.010 1.00 79.69 71 TRP A CA 1
ATOM 595 C C . TRP A 1 71 ? -13.529 -4.110 0.403 1.00 79.69 71 TRP A C 1
ATOM 597 O O . TRP A 1 71 ? -14.270 -3.839 1.343 1.00 79.69 71 TRP A O 1
ATOM 607 N N . ASP A 1 72 ? -13.596 -5.275 -0.239 1.00 79.75 72 ASP A N 1
ATOM 608 C CA . ASP A 1 72 ? -14.589 -6.310 0.064 1.00 79.75 72 ASP A CA 1
ATOM 609 C C . ASP A 1 72 ? -14.464 -6.804 1.509 1.00 79.75 72 ASP A C 1
ATOM 611 O O . ASP A 1 72 ? -15.463 -6.965 2.209 1.00 79.75 72 ASP A O 1
ATOM 615 N N . LEU A 1 73 ? -13.232 -6.984 1.992 1.00 78.56 73 LEU A N 1
ATOM 616 C CA . LEU A 1 73 ? -12.957 -7.336 3.384 1.00 78.56 73 LEU A CA 1
ATOM 617 C C . LEU A 1 73 ? -13.387 -6.233 4.363 1.00 78.56 73 LEU A C 1
ATOM 619 O O . LEU A 1 73 ? -13.943 -6.539 5.422 1.00 78.56 73 LEU A O 1
ATOM 623 N N . LEU A 1 74 ? -13.169 -4.959 4.021 1.00 80.44 74 LEU A N 1
ATOM 624 C CA . LEU A 1 74 ? -13.636 -3.824 4.818 1.00 80.44 74 LEU A CA 1
ATOM 625 C C . LEU A 1 74 ? -15.171 -3.779 4.872 1.00 80.44 74 LEU A C 1
ATOM 627 O O . LEU A 1 74 ? -15.739 -3.713 5.961 1.00 80.44 74 LEU A O 1
ATOM 631 N N . VAL A 1 75 ? -15.843 -3.879 3.723 1.00 77.12 75 VAL A N 1
ATOM 632 C CA . VAL A 1 75 ? -17.312 -3.888 3.631 1.00 77.12 75 VAL A CA 1
ATOM 633 C C . VAL A 1 75 ? -17.892 -5.079 4.392 1.00 77.12 75 VAL A C 1
ATOM 635 O O . VAL A 1 75 ? -18.852 -4.925 5.148 1.00 77.12 75 VAL A O 1
ATOM 638 N N . ALA A 1 76 ? -17.286 -6.262 4.271 1.00 76.12 76 ALA A N 1
ATOM 639 C CA . ALA A 1 76 ? -17.687 -7.445 5.024 1.00 76.12 76 ALA A CA 1
ATOM 640 C C . ALA A 1 76 ? -17.535 -7.243 6.540 1.00 76.12 76 ALA A C 1
ATOM 642 O O . ALA A 1 76 ? -18.397 -7.684 7.301 1.00 76.12 76 ALA A O 1
ATOM 643 N N . GLN A 1 77 ? -16.481 -6.558 6.999 1.00 76.50 77 GLN A N 1
ATOM 644 C CA . GLN A 1 77 ? -16.327 -6.207 8.413 1.00 76.50 77 GLN A CA 1
ATOM 645 C C . GLN A 1 77 ? -17.394 -5.224 8.897 1.00 76.50 77 GLN A C 1
ATOM 647 O O . GLN A 1 77 ? -17.986 -5.458 9.951 1.00 76.50 77 GLN A O 1
ATOM 652 N N . GLU A 1 78 ? -17.632 -4.144 8.153 1.00 79.06 78 GLU A N 1
ATOM 653 C CA . GLU A 1 78 ? -18.615 -3.119 8.523 1.00 79.06 78 GLU A CA 1
ATOM 654 C C . GLU A 1 78 ? -20.032 -3.699 8.546 1.00 79.06 78 GLU A C 1
ATOM 656 O O . GLU A 1 78 ? -20.783 -3.457 9.487 1.00 79.06 78 GLU A O 1
ATOM 661 N N . THR A 1 79 ? -20.361 -4.560 7.581 1.00 78.00 79 THR A N 1
ATOM 662 C CA . THR A 1 79 ? -21.654 -5.259 7.521 1.00 78.00 79 THR A CA 1
ATOM 663 C C . THR A 1 79 ? -21.827 -6.236 8.687 1.00 78.00 79 THR A C 1
ATOM 665 O O . THR A 1 79 ? -22.919 -6.371 9.229 1.00 78.00 79 THR A O 1
ATOM 668 N N . MET A 1 80 ? -20.754 -6.921 9.096 1.00 75.31 80 MET A N 1
ATOM 669 C CA . 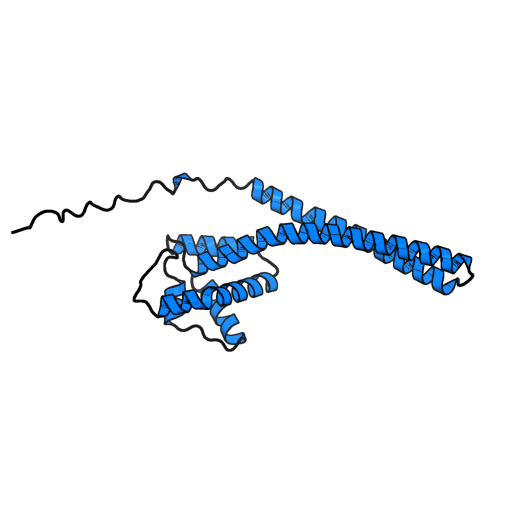MET A 1 80 ? -20.802 -7.928 10.161 1.00 75.31 80 MET A CA 1
ATOM 670 C C . MET A 1 80 ? -20.922 -7.305 11.561 1.00 75.31 80 MET A C 1
ATOM 672 O O . MET A 1 80 ? -21.541 -7.906 12.435 1.00 75.31 80 MET A O 1
ATOM 676 N N . HIS A 1 81 ? -20.350 -6.117 11.778 1.00 72.94 81 HIS A N 1
ATOM 677 C CA . HIS A 1 81 ? -20.438 -5.398 13.058 1.00 72.94 81 HIS A CA 1
ATOM 678 C C . HIS A 1 81 ? -21.572 -4.370 13.108 1.00 72.94 81 HIS A C 1
ATOM 680 O O . HIS A 1 81 ? -21.989 -3.979 14.193 1.00 72.94 81 HIS A O 1
ATOM 686 N N . GLY A 1 82 ? -22.076 -3.923 11.957 1.00 75.88 82 GLY A N 1
ATOM 687 C CA . GLY A 1 82 ? -23.056 -2.837 11.862 1.00 75.88 82 GLY A CA 1
ATOM 688 C C . GLY A 1 82 ? -22.465 -1.445 12.124 1.00 75.88 82 GLY A C 1
ATOM 689 O O . GLY A 1 82 ? -23.204 -0.466 12.172 1.00 75.88 82 GLY A O 1
ATOM 690 N N . TYR A 1 83 ? -21.146 -1.341 12.302 1.00 77.62 83 TYR A N 1
ATOM 691 C CA . TYR A 1 83 ? -20.417 -0.093 12.515 1.00 77.62 83 TYR A CA 1
ATOM 692 C C . TYR A 1 83 ? -18.976 -0.196 11.999 1.00 77.62 83 TYR A C 1
ATOM 694 O O . TYR A 1 83 ? -18.398 -1.283 11.900 1.00 77.62 83 TYR A O 1
ATOM 702 N N . ARG A 1 84 ? -18.361 0.958 11.712 1.00 80.62 84 ARG A N 1
ATOM 703 C CA . ARG A 1 84 ? -16.942 1.050 11.339 1.00 80.62 84 ARG A CA 1
ATOM 704 C C . ARG A 1 84 ? -16.050 0.823 12.557 1.00 80.62 84 ARG A C 1
ATOM 706 O O . ARG A 1 84 ? -16.151 1.550 13.544 1.00 80.62 84 ARG A O 1
ATOM 713 N N . THR A 1 85 ? -15.158 -0.161 12.479 1.00 82.69 85 THR A N 1
ATOM 714 C CA . THR A 1 85 ? -14.185 -0.477 13.540 1.00 82.69 85 THR A CA 1
ATOM 715 C C . THR A 1 85 ? -12.941 0.414 13.457 1.00 82.69 85 THR A C 1
ATOM 717 O O . THR A 1 85 ? -12.661 1.007 12.411 1.00 82.69 85 THR A O 1
ATOM 720 N N . MET A 1 86 ? -12.148 0.494 14.532 1.00 82.19 86 MET A N 1
ATOM 721 C CA . MET A 1 86 ? -10.866 1.222 14.516 1.00 82.19 86 MET A CA 1
ATOM 722 C C . MET A 1 86 ? -9.887 0.676 13.471 1.00 82.19 86 MET A C 1
ATOM 724 O O . MET A 1 86 ? -9.262 1.456 12.752 1.00 82.19 86 MET A O 1
ATOM 728 N N . VAL A 1 87 ? -9.774 -0.651 13.341 1.00 81.56 87 VAL A N 1
ATOM 729 C CA . VAL A 1 87 ? -8.960 -1.268 12.277 1.00 81.56 87 VAL A CA 1
ATOM 730 C C . VAL A 1 87 ? -9.513 -0.939 10.898 1.00 81.56 87 VAL A C 1
ATOM 732 O O . VAL A 1 87 ? -8.735 -0.597 10.011 1.00 81.56 87 VAL A O 1
ATOM 735 N N . GLY A 1 88 ? -10.837 -0.960 10.724 1.00 80.62 88 GLY A N 1
ATOM 736 C CA . GLY A 1 88 ? -11.476 -0.548 9.476 1.00 80.62 88 GLY A CA 1
ATOM 737 C C . GLY A 1 88 ? -11.118 0.890 9.092 1.00 80.62 88 GLY A C 1
ATOM 738 O O . GLY A 1 88 ? -10.714 1.148 7.961 1.00 80.62 88 GLY A O 1
ATOM 739 N N . ALA A 1 89 ? -11.140 1.822 10.048 1.00 82.75 89 ALA A N 1
ATOM 740 C CA . ALA A 1 89 ? -10.719 3.204 9.815 1.00 82.75 89 ALA A CA 1
ATOM 741 C C . ALA A 1 89 ? -9.235 3.319 9.404 1.00 82.75 89 ALA A C 1
ATOM 743 O O . ALA A 1 89 ? -8.899 4.119 8.531 1.00 82.75 89 ALA A O 1
ATOM 744 N N . MET A 1 90 ? -8.341 2.508 9.982 1.00 85.44 90 MET A N 1
ATOM 745 C CA . MET A 1 90 ? -6.930 2.450 9.569 1.00 85.44 90 MET A CA 1
ATOM 746 C C . MET A 1 90 ? -6.768 1.874 8.154 1.00 85.44 90 MET A C 1
ATOM 748 O O . MET A 1 90 ? -5.965 2.385 7.375 1.00 85.44 90 MET A O 1
ATOM 752 N N . VAL A 1 91 ? -7.547 0.851 7.792 1.00 84.06 91 VAL A N 1
ATOM 753 C CA . VAL A 1 91 ? -7.568 0.276 6.437 1.00 84.06 91 VAL A CA 1
ATOM 754 C C . VAL A 1 91 ? -8.041 1.312 5.414 1.00 84.06 91 VAL A C 1
ATOM 756 O O . VAL A 1 91 ? -7.397 1.469 4.378 1.00 84.06 91 VAL A O 1
ATOM 759 N N . VAL A 1 92 ? -9.080 2.095 5.725 1.00 83.94 92 VAL A N 1
ATOM 760 C CA . VAL A 1 92 ? -9.530 3.212 4.873 1.00 83.94 92 VAL A CA 1
ATOM 761 C C . VAL A 1 92 ? -8.398 4.211 4.621 1.00 83.94 92 VAL A C 1
ATOM 763 O O . VAL A 1 92 ? -8.194 4.611 3.478 1.00 83.94 92 VAL A O 1
ATOM 766 N N . GLN A 1 93 ? -7.606 4.563 5.642 1.00 85.31 93 GLN A N 1
ATOM 767 C CA . GLN A 1 93 ? -6.447 5.450 5.456 1.00 85.31 93 GLN A CA 1
ATOM 768 C C . GLN A 1 93 ? -5.407 4.864 4.488 1.00 85.31 93 GLN A C 1
ATOM 770 O O . GLN A 1 93 ? -4.824 5.604 3.695 1.00 85.31 93 GLN A O 1
ATOM 775 N N . VAL A 1 94 ? -5.174 3.547 4.523 1.00 84.19 94 VAL A N 1
ATOM 776 C CA . VAL A 1 94 ? -4.261 2.865 3.587 1.00 84.19 94 VAL A CA 1
ATOM 777 C C . VAL A 1 94 ? -4.819 2.876 2.162 1.00 84.19 94 VAL A C 1
ATOM 779 O O . VAL A 1 94 ? -4.070 3.132 1.217 1.00 84.19 94 VAL A O 1
ATOM 782 N N . LEU A 1 95 ? -6.120 2.640 1.994 1.00 80.44 95 LEU A N 1
ATOM 783 C CA . LEU A 1 95 ? -6.777 2.649 0.684 1.00 80.44 95 LEU A CA 1
ATOM 784 C C . LEU A 1 95 ? -6.797 4.051 0.063 1.00 80.44 95 LEU A C 1
ATOM 786 O O . LEU A 1 95 ? -6.450 4.208 -1.107 1.00 80.44 95 LEU A O 1
ATOM 790 N N . ASP A 1 96 ? -7.104 5.074 0.856 1.00 79.94 96 ASP A N 1
ATOM 791 C CA . ASP A 1 96 ? -7.072 6.477 0.436 1.00 79.94 96 ASP A CA 1
ATOM 792 C C . ASP A 1 96 ? -5.639 6.920 0.084 1.00 79.94 96 ASP A C 1
ATOM 794 O O . ASP A 1 96 ? -5.385 7.475 -0.988 1.00 79.94 96 ASP A O 1
ATOM 798 N N . TRP A 1 97 ? -4.646 6.553 0.907 1.00 84.38 97 TRP A N 1
ATOM 799 C CA . TRP A 1 97 ? -3.234 6.733 0.554 1.00 84.38 97 TRP A CA 1
ATOM 800 C C . TRP A 1 97 ? -2.887 6.067 -0.784 1.00 84.38 97 TRP A C 1
ATOM 802 O O . TRP A 1 97 ? -2.195 6.674 -1.605 1.00 84.38 97 TRP A O 1
ATOM 812 N N . SER A 1 98 ? -3.360 4.843 -1.030 1.00 78.38 98 SER A N 1
ATOM 813 C CA . SER A 1 98 ? -3.114 4.133 -2.287 1.00 78.38 98 SER A CA 1
ATOM 814 C C . SER A 1 98 ? -3.745 4.852 -3.478 1.00 78.38 98 SER A C 1
ATOM 816 O O . SER A 1 98 ? -3.089 4.975 -4.514 1.00 78.38 98 SER A O 1
ATOM 818 N N . ALA A 1 99 ? -4.972 5.360 -3.337 1.00 71.50 99 ALA A N 1
ATOM 819 C CA . ALA A 1 99 ? -5.650 6.129 -4.378 1.00 71.50 99 ALA A CA 1
ATOM 820 C C . ALA A 1 99 ? -4.859 7.399 -4.731 1.00 71.50 99 ALA A C 1
ATOM 822 O O . ALA A 1 99 ? -4.479 7.593 -5.886 1.00 71.50 99 ALA A O 1
ATOM 823 N N . ARG A 1 100 ? -4.473 8.194 -3.724 1.00 70.31 100 ARG A N 1
ATOM 824 C CA . ARG A 1 100 ? -3.668 9.414 -3.924 1.00 70.31 100 ARG A CA 1
ATOM 825 C C . ARG A 1 100 ? -2.274 9.123 -4.487 1.00 70.31 100 ARG A C 1
ATOM 827 O O . ARG A 1 100 ? -1.757 9.858 -5.326 1.00 70.31 100 ARG A O 1
ATOM 834 N N . THR A 1 101 ? -1.646 8.037 -4.038 1.00 66.69 101 THR A N 1
ATOM 835 C CA . THR A 1 101 ? -0.310 7.648 -4.511 1.00 66.69 101 THR A CA 1
ATOM 836 C C . THR A 1 101 ? -0.372 7.083 -5.924 1.00 66.69 101 THR A C 1
ATOM 838 O O . THR A 1 101 ? 0.575 7.271 -6.680 1.00 66.69 101 THR A O 1
ATOM 841 N N . SER A 1 102 ? -1.457 6.413 -6.321 1.00 58.75 102 SER A N 1
ATOM 842 C CA . SER A 1 102 ? -1.673 5.957 -7.701 1.00 58.75 102 SER A CA 1
ATOM 843 C C . SER A 1 102 ? -1.612 7.131 -8.681 1.00 58.75 102 SER A C 1
ATOM 845 O O . SER A 1 102 ? -0.844 7.076 -9.644 1.00 58.75 102 SER A O 1
ATOM 847 N N . ASP A 1 103 ? -2.291 8.236 -8.366 1.00 52.59 103 ASP A N 1
ATOM 848 C CA . ASP A 1 103 ? -2.238 9.469 -9.160 1.00 52.59 103 ASP A CA 1
ATOM 849 C C . ASP A 1 103 ? -0.821 10.057 -9.218 1.00 52.59 103 ASP A C 1
ATOM 851 O O . ASP A 1 103 ? -0.318 10.415 -10.288 1.00 52.59 103 ASP A O 1
ATOM 855 N N . GLN A 1 104 ? -0.109 10.080 -8.089 1.00 51.31 104 GLN A N 1
ATOM 856 C CA . GLN A 1 104 ? 1.264 10.587 -8.037 1.00 51.31 104 GLN A CA 1
ATOM 857 C C . GLN A 1 104 ? 2.270 9.670 -8.760 1.00 51.31 104 GLN A C 1
ATOM 859 O O . GLN A 1 104 ? 3.210 10.154 -9.391 1.00 51.31 104 GLN A O 1
ATOM 864 N N . THR A 1 105 ? 2.069 8.349 -8.725 1.00 51.28 105 THR A N 1
ATOM 865 C CA . THR A 1 105 ? 2.912 7.367 -9.429 1.00 51.28 105 THR A CA 1
ATOM 866 C C . THR A 1 105 ? 2.671 7.440 -10.938 1.00 51.28 105 THR A C 1
ATOM 868 O O . THR A 1 105 ? 3.618 7.330 -11.713 1.00 51.28 105 THR A O 1
ATOM 871 N N . ALA A 1 106 ? 1.432 7.699 -11.367 1.00 52.16 106 ALA A N 1
ATOM 872 C CA . ALA A 1 106 ? 1.095 7.980 -12.761 1.00 52.16 106 ALA A CA 1
ATOM 873 C C . ALA A 1 106 ? 1.793 9.257 -13.263 1.00 52.16 106 ALA A C 1
ATOM 875 O O . ALA A 1 106 ? 2.405 9.256 -14.336 1.00 52.16 106 ALA A O 1
ATOM 876 N N . MET A 1 107 ? 1.795 10.320 -12.451 1.00 53.25 107 MET A N 1
ATOM 877 C CA . MET A 1 107 ? 2.528 11.556 -12.747 1.00 53.25 107 MET A CA 1
ATOM 878 C C . MET A 1 107 ? 4.051 11.341 -12.789 1.00 53.25 107 MET A C 1
ATOM 880 O O . MET A 1 107 ? 4.712 11.807 -13.720 1.00 53.25 107 MET A O 1
ATOM 884 N N . MET A 1 108 ? 4.621 10.600 -11.829 1.00 55.88 108 MET A N 1
ATOM 885 C CA . MET A 1 108 ? 6.053 10.272 -11.808 1.00 55.88 108 MET A CA 1
ATOM 886 C C . MET A 1 108 ? 6.464 9.355 -12.962 1.00 55.88 108 MET A C 1
ATOM 888 O O . MET A 1 108 ? 7.542 9.537 -13.521 1.00 55.88 108 MET A O 1
ATOM 892 N N . GLY A 1 109 ? 5.610 8.417 -13.372 1.00 57.09 109 GLY A N 1
ATOM 893 C CA . GLY A 1 109 ? 5.833 7.579 -14.548 1.00 57.09 109 GLY A CA 1
ATOM 894 C C . GLY A 1 109 ? 5.920 8.401 -15.838 1.00 57.09 109 GLY A C 1
ATOM 895 O O . GLY A 1 109 ? 6.829 8.187 -16.641 1.00 57.09 109 GLY A O 1
ATOM 896 N N . GLY A 1 110 ? 5.058 9.415 -15.983 1.00 58.41 110 GLY A N 1
ATOM 897 C CA . GLY A 1 110 ? 5.129 10.389 -17.079 1.00 58.41 110 GLY A CA 1
ATOM 898 C C . GLY A 1 110 ? 6.356 11.312 -17.022 1.00 58.41 110 GLY A C 1
ATOM 899 O O . GLY A 1 110 ? 6.860 11.754 -18.058 1.00 58.41 110 GLY A O 1
ATOM 900 N N . PHE A 1 111 ? 6.882 11.599 -15.828 1.00 60.72 111 PHE A N 1
ATOM 901 C CA . PHE A 1 111 ? 8.144 12.327 -15.660 1.00 60.72 111 PHE A CA 1
ATOM 902 C C . PHE A 1 111 ? 9.360 11.448 -15.999 1.00 60.72 111 PHE A C 1
ATOM 904 O O . PHE A 1 111 ? 10.238 11.874 -16.748 1.00 60.72 111 PHE A O 1
ATOM 911 N N . ALA A 1 112 ? 9.381 10.197 -15.532 1.00 63.59 112 ALA A N 1
ATOM 912 C CA . ALA A 1 112 ? 10.432 9.224 -15.820 1.00 63.59 112 ALA A CA 1
ATOM 913 C C . ALA A 1 112 ? 10.537 8.916 -17.322 1.00 63.59 112 ALA A C 1
ATOM 915 O O . ALA A 1 112 ? 11.643 8.859 -17.860 1.00 63.59 112 ALA A O 1
ATOM 916 N N . SER A 1 113 ? 9.409 8.802 -18.033 1.00 65.00 113 SER A N 1
ATOM 917 C CA . SER A 1 113 ? 9.412 8.627 -19.491 1.00 65.00 113 SER A CA 1
ATOM 918 C C . SER A 1 113 ? 9.992 9.840 -20.227 1.00 65.00 113 SER A C 1
ATOM 920 O O . SER A 1 113 ? 10.719 9.675 -21.206 1.00 65.00 113 SER A O 1
ATOM 922 N N . LYS A 1 114 ? 9.729 11.067 -19.751 1.00 67.69 114 LYS A N 1
ATOM 923 C CA . LYS A 1 114 ? 10.345 12.288 -20.303 1.00 67.69 114 LYS A CA 1
ATOM 924 C C . LYS A 1 114 ? 11.850 12.333 -20.038 1.00 67.69 114 LYS A C 1
ATOM 926 O O . LYS A 1 114 ? 12.609 12.709 -20.925 1.00 67.69 114 LYS A O 1
ATOM 931 N N . LEU A 1 115 ? 12.287 11.914 -18.853 1.00 72.19 115 LEU A N 1
ATOM 932 C CA . LEU A 1 115 ? 13.700 11.907 -18.473 1.00 72.19 115 LEU A CA 1
ATOM 933 C C . LEU A 1 115 ? 14.498 10.865 -19.277 1.00 72.19 115 LEU A C 1
ATOM 935 O O . LEU A 1 115 ? 15.586 11.166 -19.766 1.00 72.19 115 LEU A O 1
ATOM 939 N N . LEU A 1 116 ? 13.914 9.685 -19.519 1.00 73.06 116 LEU A N 1
ATOM 940 C CA . LEU A 1 116 ? 14.464 8.665 -20.421 1.00 73.06 116 LEU A CA 1
ATOM 941 C C . LEU A 1 116 ? 14.563 9.158 -21.874 1.00 73.06 116 LEU A C 1
ATOM 943 O O . LEU A 1 116 ? 15.551 8.872 -22.546 1.00 73.06 116 LEU A O 1
ATOM 947 N N . LEU A 1 117 ? 13.584 9.936 -22.354 1.00 73.69 117 LEU A N 1
ATOM 948 C CA . LEU A 1 117 ? 13.654 10.565 -23.679 1.00 73.69 117 LEU A CA 1
ATOM 949 C C . LEU A 1 117 ? 14.809 11.567 -23.783 1.00 73.69 117 LEU A C 1
ATOM 951 O O . LEU A 1 117 ? 15.538 11.550 -24.771 1.00 73.69 117 LEU A O 1
ATOM 955 N N . VAL A 1 118 ? 15.012 12.408 -22.766 1.00 77.12 118 VAL A N 1
ATOM 956 C CA . VAL A 1 118 ? 16.142 13.353 -22.731 1.00 77.12 118 VAL A CA 1
ATOM 957 C C . VAL A 1 118 ? 17.478 12.603 -22.728 1.00 77.12 118 VAL A C 1
ATOM 959 O O . VAL A 1 118 ? 18.377 12.950 -23.494 1.00 77.12 118 VAL A O 1
ATOM 962 N N . ALA A 1 119 ? 17.596 11.536 -21.932 1.00 73.69 119 ALA A N 1
ATOM 963 C CA . ALA A 1 119 ? 18.787 10.689 -21.912 1.00 73.69 119 ALA A CA 1
ATOM 964 C C . ALA A 1 119 ? 19.052 10.020 -23.274 1.00 73.69 119 ALA A C 1
ATOM 966 O O . ALA A 1 119 ? 20.197 9.986 -23.723 1.00 73.69 119 ALA A O 1
ATOM 967 N N . ALA A 1 120 ? 18.005 9.554 -23.966 1.00 70.56 120 ALA A N 1
ATOM 968 C CA . ALA A 1 120 ? 18.120 8.996 -25.312 1.00 70.56 120 ALA A CA 1
ATOM 969 C C . ALA A 1 120 ? 18.629 10.037 -26.324 1.00 70.56 120 ALA A C 1
ATOM 971 O O . ALA A 1 120 ? 19.507 9.732 -27.126 1.00 70.56 120 ALA A O 1
ATOM 972 N N . VAL A 1 121 ? 18.136 11.279 -26.267 1.00 78.50 121 VAL A N 1
ATOM 973 C CA . VAL A 1 121 ? 18.610 12.362 -27.147 1.00 78.50 121 VAL A CA 1
ATOM 974 C C . VAL A 1 121 ? 20.097 12.641 -26.917 1.00 78.50 121 VAL A C 1
ATOM 976 O O . VAL A 1 121 ? 20.861 12.703 -27.878 1.00 78.50 121 VAL A O 1
ATOM 979 N N . LEU A 1 122 ? 20.528 12.751 -25.657 1.00 82.12 122 LEU A N 1
ATOM 980 C CA . LEU A 1 122 ? 21.936 12.978 -25.315 1.00 82.12 122 LEU A CA 1
ATOM 981 C C . LEU A 1 122 ? 22.833 11.819 -25.771 1.00 82.12 122 LEU A C 1
ATOM 983 O O . LEU A 1 122 ? 23.868 12.058 -26.393 1.00 82.12 122 LEU A O 1
ATOM 987 N N . ALA A 1 123 ? 22.424 10.573 -25.520 1.00 74.06 123 ALA A N 1
ATOM 988 C CA . ALA A 1 123 ? 23.149 9.391 -25.979 1.00 74.06 123 ALA A CA 1
ATOM 989 C C . ALA A 1 123 ? 23.250 9.345 -27.515 1.00 74.06 123 ALA A C 1
ATOM 991 O O . ALA A 1 123 ? 24.314 9.029 -28.048 1.00 74.06 123 ALA A O 1
ATOM 992 N N . GLY A 1 124 ? 22.192 9.750 -28.226 1.00 72.38 124 GLY A N 1
ATOM 993 C CA . GLY A 1 124 ? 22.184 9.856 -29.684 1.00 72.38 124 GLY A CA 1
ATOM 994 C C . GLY A 1 124 ? 23.174 10.901 -30.202 1.00 72.38 124 GLY A C 1
ATOM 995 O O . GLY A 1 124 ? 23.932 10.622 -31.130 1.00 72.38 124 GLY A O 1
ATOM 996 N N . PHE A 1 125 ? 23.243 12.074 -29.564 1.00 80.88 125 PHE A N 1
ATOM 997 C CA . PHE A 1 125 ? 24.252 13.091 -29.882 1.00 80.88 125 PHE A CA 1
ATOM 998 C C . PHE A 1 125 ? 25.680 12.569 -29.675 1.00 80.88 125 PHE A C 1
ATOM 1000 O O . PHE A 1 125 ? 26.532 12.744 -30.549 1.00 80.88 125 PHE A O 1
ATOM 1007 N N . PHE A 1 126 ? 25.939 11.877 -28.562 1.00 77.31 126 PHE A N 1
ATOM 1008 C CA . PHE A 1 126 ? 27.238 11.248 -28.301 1.00 77.31 126 PHE A CA 1
ATOM 1009 C C . PHE A 1 126 ? 27.574 10.147 -29.313 1.00 77.31 126 PHE A C 1
ATOM 1011 O O . PHE A 1 126 ? 28.731 10.017 -29.716 1.00 77.31 126 PHE A O 1
ATOM 1018 N N . ALA A 1 127 ? 26.583 9.380 -29.765 1.00 72.25 127 ALA A N 1
ATOM 1019 C CA . ALA A 1 127 ? 26.766 8.359 -30.789 1.00 72.25 127 ALA A CA 1
ATOM 1020 C C . ALA A 1 127 ? 27.193 8.967 -32.135 1.00 72.25 127 ALA A C 1
ATOM 1022 O O . ALA A 1 127 ? 28.164 8.518 -32.742 1.00 72.25 127 ALA A O 1
ATOM 1023 N N . VAL A 1 128 ? 26.520 10.035 -32.575 1.00 78.44 128 VAL A N 1
ATOM 1024 C CA . VAL A 1 128 ? 26.873 10.753 -33.812 1.00 78.44 128 VAL A CA 1
ATOM 1025 C C . VAL A 1 128 ? 28.261 11.388 -33.698 1.00 78.44 128 VAL A C 1
ATOM 1027 O O . VAL A 1 128 ? 29.065 11.282 -34.624 1.00 78.44 128 VAL A O 1
ATOM 1030 N N . PHE A 1 129 ? 28.578 11.991 -32.550 1.00 81.44 129 PHE A N 1
ATOM 1031 C CA . PHE A 1 129 ? 29.886 12.597 -32.297 1.00 81.44 129 PHE A CA 1
ATOM 1032 C C . PHE A 1 129 ? 31.026 11.567 -32.326 1.00 81.44 129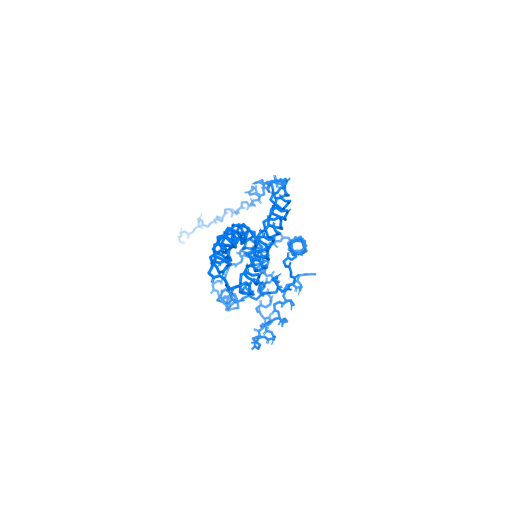 PHE A C 1
ATOM 1034 O O . PHE A 1 129 ? 32.034 11.769 -32.998 1.00 81.44 129 PHE A O 1
ATOM 1041 N N . THR A 1 130 ? 30.869 10.432 -31.645 1.00 74.75 130 THR A N 1
ATOM 1042 C CA . THR A 1 130 ? 31.898 9.375 -31.599 1.00 74.75 130 THR A CA 1
ATOM 1043 C C . THR A 1 130 ? 32.107 8.695 -32.953 1.00 74.75 130 THR A C 1
ATOM 1045 O O . THR A 1 130 ? 33.248 8.380 -33.299 1.00 74.75 130 THR A O 1
ATOM 1048 N N . LEU A 1 131 ? 31.050 8.542 -33.759 1.00 74.69 131 LEU A N 1
ATOM 1049 C CA . LEU A 1 131 ? 31.162 8.109 -35.156 1.00 74.69 131 LEU A CA 1
ATOM 1050 C C . LEU A 1 131 ? 31.924 9.132 -36.012 1.00 74.69 131 LEU A C 1
ATOM 1052 O O . LEU A 1 131 ? 32.793 8.741 -36.789 1.00 74.69 131 LEU A O 1
ATOM 1056 N N . ALA A 1 132 ? 31.661 10.431 -35.834 1.00 77.94 132 ALA A N 1
ATOM 1057 C CA . ALA A 1 132 ? 32.326 11.500 -36.583 1.00 77.94 132 ALA A CA 1
ATOM 1058 C C . ALA A 1 132 ? 33.835 11.610 -36.287 1.00 77.94 132 ALA A C 1
ATOM 1060 O O . ALA A 1 132 ? 34.612 11.944 -37.177 1.00 77.94 132 ALA A O 1
ATOM 1061 N N . VAL A 1 133 ? 34.263 11.286 -35.061 1.00 86.00 133 VAL A N 1
ATOM 1062 C CA . VAL A 1 133 ? 35.684 11.287 -34.650 1.00 86.00 133 VAL A CA 1
ATOM 1063 C C . VAL A 1 133 ? 36.383 9.950 -34.984 1.00 86.00 133 VAL A C 1
ATOM 1065 O O . VAL A 1 133 ? 37.563 9.765 -34.699 1.00 86.00 133 VAL A O 1
ATOM 1068 N N . GLY A 1 134 ? 35.687 9.003 -35.626 1.00 75.75 134 GLY A N 1
ATOM 1069 C CA . GLY A 1 134 ? 36.265 7.731 -36.072 1.00 75.75 134 GLY A CA 1
ATOM 1070 C C . GLY A 1 134 ? 36.372 6.659 -34.981 1.00 75.75 134 GLY A C 1
ATOM 1071 O O . GLY A 1 134 ? 37.038 5.644 -35.179 1.00 75.75 134 GLY A O 1
ATOM 1072 N N . ALA A 1 135 ? 35.690 6.826 -33.846 1.00 75.50 135 ALA A N 1
ATOM 1073 C CA . ALA A 1 135 ? 35.594 5.826 -32.782 1.00 75.50 135 ALA A CA 1
ATOM 1074 C C . ALA A 1 135 ? 34.369 4.913 -32.996 1.00 75.50 135 ALA A C 1
ATOM 1076 O O . ALA A 1 135 ? 33.451 4.852 -32.175 1.00 75.50 135 ALA A O 1
ATOM 1077 N N . TRP A 1 136 ? 34.355 4.191 -34.119 1.00 73.88 136 TRP A N 1
ATOM 1078 C CA . TRP A 1 136 ? 33.218 3.383 -34.586 1.00 73.88 136 TRP A CA 1
ATOM 1079 C C . TRP A 1 136 ? 32.652 2.391 -33.552 1.00 73.88 136 TRP A C 1
ATOM 1081 O O . TRP A 1 136 ? 31.430 2.347 -33.402 1.00 73.88 136 TRP A O 1
ATOM 1091 N N . PRO A 1 137 ? 33.471 1.639 -32.784 1.00 76.94 137 PRO A N 1
ATOM 1092 C CA . PRO A 1 137 ? 32.946 0.706 -31.787 1.00 76.94 137 PRO A CA 1
ATOM 1093 C C . PRO A 1 137 ? 32.182 1.416 -30.661 1.00 76.94 137 PRO A C 1
ATOM 1095 O O . PRO A 1 137 ? 31.122 0.955 -30.245 1.00 76.94 137 PRO A O 1
ATOM 1098 N N . ALA A 1 138 ? 32.682 2.570 -30.205 1.00 69.38 138 ALA A N 1
ATOM 1099 C CA . ALA A 1 138 ? 32.036 3.366 -29.164 1.00 69.38 138 ALA A CA 1
ATOM 1100 C C . ALA A 1 138 ? 30.725 3.999 -29.663 1.00 69.38 138 ALA A C 1
ATOM 1102 O O . ALA A 1 138 ? 29.730 4.020 -28.938 1.00 69.38 138 ALA A O 1
ATOM 1103 N N . GLY A 1 139 ? 30.700 4.441 -30.924 1.00 68.19 139 GLY A N 1
ATOM 1104 C CA . GLY A 1 139 ? 29.500 4.982 -31.560 1.00 68.19 139 GLY A CA 1
ATOM 1105 C C . GLY A 1 139 ? 28.380 3.957 -31.728 1.00 68.19 139 GLY A C 1
ATOM 1106 O O . GLY A 1 139 ? 27.227 4.251 -31.413 1.00 68.19 139 GLY A O 1
ATOM 1107 N N . ILE A 1 140 ? 28.710 2.729 -32.137 1.00 75.75 140 ILE A N 1
ATOM 1108 C CA . ILE A 1 140 ? 27.733 1.634 -32.255 1.00 75.75 140 ILE A CA 1
ATOM 1109 C C . ILE A 1 140 ? 27.144 1.279 -30.882 1.00 75.75 140 ILE A C 1
ATOM 1111 O O . ILE A 1 140 ? 25.926 1.149 -30.756 1.00 75.75 140 ILE A O 1
ATOM 1115 N N . VAL A 1 141 ? 27.975 1.189 -29.837 1.00 76.25 141 VAL A N 1
ATOM 1116 C CA . VAL A 1 141 ? 27.502 0.940 -28.462 1.00 76.25 141 VAL A CA 1
ATOM 1117 C C . VAL A 1 141 ? 26.545 2.044 -28.000 1.00 76.25 141 VAL A C 1
ATOM 1119 O O . VAL A 1 141 ? 25.484 1.747 -27.447 1.00 76.25 141 VAL A O 1
ATOM 1122 N N . MET A 1 142 ? 26.852 3.311 -28.286 1.00 72.81 142 MET A N 1
ATOM 1123 C CA . MET A 1 142 ? 25.973 4.426 -27.925 1.00 72.81 142 MET A CA 1
ATOM 1124 C C . MET A 1 142 ? 24.661 4.457 -28.722 1.00 72.81 142 MET A C 1
ATOM 1126 O O . MET A 1 142 ? 23.625 4.821 -28.161 1.00 72.81 142 MET A O 1
ATOM 1130 N N . LEU A 1 143 ? 24.644 4.011 -29.983 1.00 76.06 143 LEU A N 1
ATOM 1131 C CA . LEU A 1 143 ? 23.398 3.838 -30.747 1.00 76.06 143 LEU A CA 1
ATOM 1132 C C . LEU A 1 143 ? 22.494 2.753 -30.147 1.00 76.06 143 LEU A C 1
ATOM 1134 O O . LEU A 1 143 ? 21.275 2.936 -30.070 1.00 76.06 143 LEU A O 1
ATOM 1138 N N . VAL A 1 144 ? 23.076 1.641 -29.686 1.00 78.75 144 VAL A N 1
ATOM 1139 C CA . VAL A 1 144 ? 22.324 0.577 -29.001 1.00 78.75 144 VAL A CA 1
ATOM 1140 C C . VAL A 1 144 ? 21.722 1.112 -27.702 1.00 78.75 144 VAL A C 1
ATOM 1142 O O . VAL A 1 144 ? 20.524 0.959 -27.478 1.00 78.75 144 VAL A O 1
ATOM 1145 N N . ILE A 1 145 ? 22.512 1.818 -26.890 1.00 74.06 145 ILE A N 1
ATOM 1146 C CA . ILE A 1 145 ? 22.050 2.444 -25.641 1.00 74.06 145 ILE A CA 1
ATOM 1147 C C . ILE A 1 145 ? 20.918 3.448 -25.908 1.00 74.06 145 ILE A C 1
ATOM 1149 O O . ILE A 1 145 ? 19.892 3.429 -25.228 1.00 74.06 145 ILE A O 1
ATOM 1153 N N . THR A 1 146 ? 21.057 4.275 -26.944 1.00 77.69 146 THR A N 1
ATOM 1154 C CA . THR A 1 146 ? 20.023 5.229 -27.377 1.00 77.69 146 THR A CA 1
ATOM 1155 C C . THR A 1 146 ? 18.719 4.522 -27.733 1.00 77.69 146 THR A C 1
ATOM 1157 O O . THR A 1 146 ? 17.644 4.926 -27.290 1.00 77.69 146 THR A O 1
ATOM 1160 N N . SER A 1 147 ? 18.812 3.432 -28.496 1.00 77.00 147 SER A N 1
ATOM 1161 C CA . SER A 1 147 ? 17.655 2.641 -28.917 1.00 77.00 147 SER A CA 1
ATOM 1162 C C . SER A 1 147 ? 16.959 1.985 -27.722 1.00 77.00 147 SER A C 1
ATOM 1164 O O . SER A 1 147 ? 15.733 2.019 -27.630 1.00 77.00 147 SER A O 1
ATOM 1166 N N . VAL A 1 148 ? 17.731 1.458 -26.766 1.00 77.00 148 VAL A N 1
ATOM 1167 C CA . VAL A 1 148 ? 17.212 0.877 -25.518 1.00 77.00 148 VAL A CA 1
ATOM 1168 C C . VAL A 1 148 ? 16.477 1.927 -24.685 1.00 77.00 148 VAL A C 1
ATOM 1170 O O . VAL A 1 148 ? 15.353 1.675 -24.251 1.00 77.00 148 VAL A O 1
ATOM 1173 N N . PHE A 1 149 ? 17.049 3.121 -24.506 1.00 76.31 149 PHE A N 1
ATOM 1174 C CA . PHE A 1 149 ? 16.379 4.199 -23.774 1.00 76.31 149 PHE A CA 1
ATOM 1175 C C . PHE A 1 149 ? 15.115 4.695 -24.481 1.00 76.31 149 PHE A C 1
ATOM 1177 O O . PHE A 1 149 ? 14.105 4.950 -23.825 1.00 76.31 149 PHE A O 1
ATOM 1184 N N . TRP A 1 150 ? 15.134 4.783 -25.811 1.00 76.69 150 TRP A N 1
ATOM 1185 C CA . TRP A 1 150 ? 13.987 5.229 -26.598 1.00 76.69 150 TRP A CA 1
ATOM 1186 C C . TRP A 1 150 ? 12.823 4.230 -26.557 1.00 76.69 150 TRP A C 1
ATOM 1188 O O . TRP A 1 150 ? 11.677 4.618 -26.322 1.00 76.69 150 TRP A O 1
ATOM 1198 N N . VAL A 1 151 ? 13.112 2.934 -26.714 1.00 78.88 151 VAL A N 1
ATOM 1199 C CA . VAL A 1 151 ? 12.109 1.867 -26.581 1.00 78.88 151 VAL A CA 1
ATOM 1200 C C . VAL A 1 151 ? 11.607 1.781 -25.139 1.00 78.88 151 VAL A C 1
ATOM 1202 O O . VAL A 1 151 ? 10.396 1.736 -24.920 1.00 78.88 151 VAL A O 1
ATOM 1205 N N . GLY A 1 152 ? 12.505 1.848 -24.152 1.00 70.38 152 GLY A N 1
ATOM 1206 C CA . GLY A 1 152 ? 12.158 1.848 -22.730 1.00 70.38 152 GLY A CA 1
ATOM 1207 C C . GLY A 1 152 ? 11.223 2.998 -22.345 1.00 70.38 152 GLY A C 1
ATOM 1208 O O . GLY A 1 152 ? 10.211 2.767 -21.686 1.00 70.38 152 GLY A O 1
ATOM 1209 N N . ALA A 1 153 ? 11.488 4.217 -22.825 1.00 67.19 153 ALA A N 1
ATOM 1210 C CA . ALA A 1 153 ? 10.619 5.374 -22.602 1.00 67.19 153 ALA A CA 1
ATOM 1211 C C . ALA A 1 153 ? 9.216 5.181 -23.201 1.00 67.19 153 ALA A C 1
ATOM 1213 O O . ALA A 1 153 ? 8.216 5.577 -22.598 1.00 67.19 153 ALA A O 1
ATOM 1214 N N . ARG A 1 154 ? 9.132 4.552 -24.380 1.00 68.69 154 ARG A N 1
ATOM 1215 C CA . ARG A 1 154 ? 7.871 4.326 -25.095 1.00 68.69 154 ARG A CA 1
ATOM 1216 C C . ARG A 1 154 ? 7.011 3.254 -24.423 1.00 68.69 154 ARG A C 1
ATOM 1218 O O . ARG A 1 154 ? 5.812 3.457 -24.254 1.00 68.69 154 ARG A O 1
ATOM 1225 N N . VAL A 1 155 ? 7.630 2.156 -23.991 1.00 72.25 155 VAL A N 1
ATOM 1226 C CA . VAL A 1 155 ? 6.960 1.075 -23.249 1.00 72.25 155 VAL A CA 1
ATOM 1227 C C . VAL A 1 155 ? 6.475 1.578 -21.887 1.00 72.25 155 VAL A C 1
ATOM 1229 O O . VAL A 1 155 ? 5.327 1.339 -21.515 1.00 72.25 155 VAL A O 1
ATOM 1232 N N . LEU A 1 156 ? 7.299 2.348 -21.171 1.00 62.19 156 LEU A N 1
ATOM 1233 C CA . LEU A 1 156 ? 6.923 2.922 -19.877 1.00 62.19 156 LEU A CA 1
ATOM 1234 C C . LEU A 1 156 ? 5.774 3.939 -20.003 1.00 62.19 156 LEU A C 1
ATOM 1236 O O . LEU A 1 156 ? 4.889 3.976 -19.148 1.00 62.19 156 LEU A O 1
ATOM 1240 N N . GLY A 1 157 ? 5.739 4.709 -21.097 1.00 57.59 157 GLY A N 1
ATOM 1241 C CA . GLY A 1 157 ? 4.636 5.623 -21.413 1.00 57.59 157 GLY A CA 1
ATOM 1242 C C . GLY A 1 157 ? 3.322 4.910 -21.763 1.00 57.59 157 GLY A C 1
ATOM 1243 O O . GLY A 1 157 ? 2.249 5.382 -21.401 1.00 57.59 157 GLY A O 1
ATOM 1244 N N . GLN A 1 158 ? 3.382 3.745 -22.415 1.00 62.81 158 GLN A N 1
ATOM 1245 C CA . GLN A 1 158 ? 2.188 2.946 -22.726 1.00 62.81 158 GLN A CA 1
ATOM 1246 C C . GLN A 1 158 ? 1.630 2.220 -21.493 1.00 62.81 158 GLN A C 1
ATOM 1248 O O . GLN A 1 158 ? 0.416 2.169 -21.303 1.00 62.81 158 GLN A O 1
ATOM 1253 N N . LEU A 1 159 ? 2.501 1.704 -20.621 1.00 59.16 159 LEU A N 1
ATOM 1254 C CA . LEU A 1 159 ? 2.093 1.015 -19.391 1.00 59.16 159 LEU A CA 1
ATOM 1255 C C . LEU A 1 159 ? 1.449 1.957 -18.364 1.00 59.16 159 LEU A C 1
ATOM 1257 O O . LEU A 1 159 ? 0.533 1.553 -17.648 1.00 59.16 159 LEU A O 1
ATOM 1261 N N . THR A 1 160 ? 1.903 3.208 -18.303 1.00 54.41 160 THR A N 1
ATOM 1262 C CA . THR A 1 160 ? 1.336 4.232 -17.414 1.00 54.41 160 THR A CA 1
ATOM 1263 C C . THR A 1 160 ? 0.002 4.778 -17.928 1.00 54.41 160 THR A C 1
ATOM 1265 O O . THR A 1 160 ? -0.904 4.991 -17.127 1.00 54.41 160 THR A O 1
ATOM 1268 N N . ALA A 1 161 ? -0.171 4.919 -19.247 1.00 51.66 161 ALA A N 1
ATOM 1269 C CA . ALA A 1 161 ? -1.433 5.364 -19.845 1.00 51.66 161 ALA A CA 1
ATOM 1270 C C . ALA A 1 161 ? -2.556 4.308 -19.771 1.00 51.66 161 ALA A C 1
ATOM 1272 O O . ALA A 1 161 ? -3.718 4.665 -19.591 1.00 51.66 161 ALA A O 1
ATOM 1273 N N . GLY A 1 162 ? -2.225 3.014 -19.879 1.00 48.78 162 GLY A N 1
ATOM 1274 C CA . GLY A 1 162 ? -3.221 1.936 -19.945 1.00 48.78 162 GLY A CA 1
ATOM 1275 C C . GLY A 1 162 ? -3.884 1.563 -18.613 1.00 48.78 162 GLY A C 1
ATOM 1276 O O . GLY A 1 162 ? -5.075 1.283 -18.594 1.00 48.78 162 GLY A O 1
ATOM 1277 N N . ARG A 1 163 ? -3.154 1.571 -17.485 1.00 51.81 163 ARG A N 1
ATOM 1278 C CA . ARG A 1 163 ? -3.703 1.106 -16.187 1.00 51.81 163 ARG A CA 1
ATOM 1279 C C . ARG A 1 163 ? -4.442 2.176 -15.387 1.00 51.81 163 ARG A C 1
ATOM 1281 O O . ARG A 1 163 ? -5.290 1.847 -14.568 1.00 51.81 163 ARG A O 1
ATOM 1288 N N . VAL A 1 164 ? -4.110 3.447 -15.597 1.00 47.59 164 VAL A N 1
ATOM 1289 C CA . VAL A 1 164 ? -4.645 4.560 -14.795 1.00 47.59 164 VAL A CA 1
ATOM 1290 C C . VAL A 1 164 ? -5.980 5.049 -15.359 1.00 47.59 164 VAL A C 1
ATOM 1292 O O . VAL A 1 164 ? -6.876 5.383 -14.590 1.00 47.59 164 VAL A O 1
ATOM 1295 N N . GLY A 1 165 ? -6.159 5.006 -16.685 1.00 45.38 165 GLY A N 1
ATOM 1296 C CA . GLY A 1 165 ? -7.430 5.352 -17.327 1.00 45.38 165 GLY A CA 1
ATOM 1297 C C . GLY A 1 165 ? -8.582 4.450 -16.878 1.00 45.38 165 GLY A C 1
ATOM 1298 O O . GLY A 1 165 ? -9.635 4.952 -16.504 1.00 45.38 165 GLY A O 1
ATOM 1299 N N . GLU A 1 166 ? -8.353 3.136 -16.811 1.00 50.41 166 GLU A N 1
ATOM 1300 C CA . GLU A 1 166 ? -9.401 2.167 -16.463 1.00 50.41 166 GLU A CA 1
ATOM 1301 C C . GLU A 1 166 ? -9.827 2.243 -14.982 1.00 50.41 166 GLU A C 1
ATOM 1303 O O . GLU A 1 166 ? -11.005 2.084 -14.660 1.00 50.41 166 GLU A O 1
ATOM 1308 N N . LEU A 1 167 ? -8.893 2.546 -14.070 1.00 51.94 167 LEU A N 1
ATOM 1309 C CA . LEU A 1 167 ? -9.174 2.670 -12.633 1.00 51.94 167 LEU A CA 1
ATOM 1310 C C . LEU A 1 167 ? -9.872 3.994 -12.282 1.00 51.94 167 LEU A C 1
ATOM 1312 O O . LEU A 1 167 ? -10.795 4.004 -11.468 1.00 51.94 167 LEU A O 1
ATOM 1316 N N . VAL A 1 168 ? -9.492 5.101 -12.931 1.00 49.47 168 VAL A N 1
ATOM 1317 C CA . VAL A 1 168 ? -10.136 6.415 -12.740 1.00 49.47 168 VAL A CA 1
ATOM 1318 C C . VAL A 1 168 ? -11.536 6.442 -13.358 1.00 49.47 168 VAL A C 1
ATOM 1320 O O . VAL A 1 168 ? -12.451 7.054 -12.805 1.00 49.47 168 VAL A O 1
ATOM 1323 N N . GLU A 1 169 ? -11.736 5.751 -14.481 1.00 51.19 169 GLU A N 1
ATOM 1324 C CA . GLU A 1 169 ? -13.044 5.646 -15.127 1.00 51.19 169 GLU A CA 1
ATOM 1325 C C . GLU A 1 169 ? -14.006 4.726 -14.353 1.00 51.19 169 GLU A C 1
ATOM 1327 O O . GLU A 1 169 ? -15.206 4.998 -14.328 1.00 51.19 169 GLU A O 1
ATOM 1332 N N . ARG A 1 170 ? -13.497 3.709 -13.633 1.00 53.41 170 ARG A N 1
ATOM 1333 C CA . ARG A 1 170 ? -14.287 2.963 -12.631 1.00 53.41 170 ARG A CA 1
ATOM 1334 C C . ARG A 1 170 ? -14.644 3.823 -11.421 1.00 53.41 170 ARG A C 1
ATOM 1336 O O . ARG A 1 170 ? -15.804 3.825 -11.030 1.00 53.41 170 ARG A O 1
ATOM 1343 N N . TYR A 1 171 ? -13.700 4.595 -10.876 1.00 52.78 171 TYR A N 1
ATOM 1344 C CA . TYR A 1 171 ? -13.957 5.465 -9.720 1.00 52.78 171 TYR A CA 1
ATOM 1345 C C . TYR A 1 171 ? -15.016 6.540 -10.013 1.00 52.78 171 TYR A C 1
ATOM 1347 O O . TYR A 1 171 ? -15.897 6.773 -9.196 1.00 52.78 171 TYR A O 1
ATOM 1355 N N . LYS A 1 172 ? -14.997 7.141 -11.211 1.00 52.44 172 LYS A N 1
ATOM 1356 C CA . LYS A 1 172 ? -16.013 8.121 -11.645 1.00 52.44 172 LYS A CA 1
ATOM 1357 C C . LYS A 1 172 ? -17.389 7.524 -11.962 1.00 52.44 172 LYS A C 1
ATOM 1359 O O . LYS A 1 172 ? -18.337 8.283 -12.134 1.00 52.44 172 LYS A O 1
ATOM 1364 N N . ARG A 1 173 ? -17.496 6.200 -12.117 1.00 49.62 173 ARG A N 1
ATOM 1365 C CA . ARG A 1 173 ? -18.752 5.501 -12.442 1.00 49.62 173 ARG A CA 1
ATOM 1366 C C . ARG A 1 173 ? -19.431 4.906 -11.204 1.00 49.62 173 ARG A C 1
ATOM 1368 O O . ARG A 1 173 ? -20.598 4.534 -11.292 1.00 49.62 173 ARG A O 1
ATOM 1375 N N . SER A 1 174 ? -18.738 4.830 -10.069 1.00 41.44 174 SER A N 1
ATOM 1376 C CA . SER A 1 174 ? -19.363 4.489 -8.793 1.00 41.44 174 SER A CA 1
ATOM 1377 C C . SER A 1 174 ? -20.278 5.640 -8.358 1.00 41.44 174 SER A C 1
ATOM 1379 O O . SER A 1 174 ? -19.808 6.778 -8.328 1.00 41.44 174 SER A O 1
ATOM 1381 N N . PRO A 1 175 ? -21.565 5.386 -8.058 1.00 43.34 175 PRO A N 1
ATOM 1382 C CA . PRO A 1 175 ? -22.434 6.414 -7.502 1.00 43.34 175 PRO A CA 1
ATOM 1383 C C . PRO A 1 175 ? -21.815 6.919 -6.196 1.00 43.34 175 PRO A C 1
ATOM 1385 O O . PRO A 1 175 ? -21.311 6.122 -5.399 1.00 43.34 175 PRO A O 1
ATOM 1388 N N . GLU A 1 176 ? -21.796 8.241 -6.018 1.00 53.69 176 GLU A N 1
ATOM 1389 C CA . GLU A 1 176 ? -21.426 8.866 -4.750 1.00 53.69 176 GLU A CA 1
ATOM 1390 C C . GLU A 1 176 ? -22.221 8.188 -3.619 1.00 53.69 176 GLU A C 1
ATOM 1392 O O . GLU A 1 176 ? -23.398 7.873 -3.817 1.00 53.69 176 GLU A O 1
ATOM 1397 N N . PRO A 1 177 ? -21.604 7.889 -2.463 1.00 46.09 177 PRO A N 1
ATOM 1398 C CA . PRO A 1 177 ? -22.365 7.407 -1.323 1.00 46.09 177 PRO A CA 1
ATOM 1399 C C . PRO A 1 177 ? -23.402 8.476 -0.973 1.00 46.09 177 PRO A C 1
ATOM 1401 O O . PRO A 1 177 ? -23.030 9.607 -0.665 1.00 46.09 177 PRO A O 1
ATOM 1404 N N . ASP A 1 178 ? -24.682 8.108 -1.066 1.00 37.53 178 ASP A N 1
ATOM 1405 C CA . ASP A 1 178 ? -25.807 8.957 -0.692 1.00 37.53 178 ASP A CA 1
ATOM 1406 C C . ASP A 1 178 ? -25.523 9.619 0.666 1.00 37.53 178 ASP A C 1
ATOM 1408 O O . ASP A 1 178 ? -25.382 8.949 1.694 1.00 37.53 178 ASP A O 1
ATOM 1412 N N . GLU A 1 179 ? -25.505 10.953 0.687 1.00 43.06 179 GLU A N 1
ATOM 1413 C CA . GLU A 1 179 ? -25.448 11.772 1.906 1.00 43.06 179 GLU A CA 1
ATOM 1414 C C . GLU A 1 179 ? -26.679 11.556 2.824 1.00 43.06 179 GLU A C 1
ATOM 1416 O O . GLU A 1 179 ? -26.786 12.146 3.901 1.00 43.06 179 GLU A O 1
ATOM 1421 N N . SER A 1 180 ? -27.608 10.669 2.446 1.00 40.91 180 SER A N 1
ATOM 1422 C CA . SER A 1 180 ? -28.848 10.375 3.164 1.00 40.91 180 SER A CA 1
ATOM 1423 C C . SER A 1 180 ? -28.684 9.489 4.403 1.00 40.91 180 SER A C 1
ATOM 1425 O O . SER A 1 180 ? -29.668 9.254 5.099 1.00 40.91 180 SER A O 1
ATOM 1427 N N . PHE A 1 181 ? -27.486 8.979 4.717 1.00 41.06 181 PHE A N 1
ATOM 1428 C CA . PHE A 1 181 ? -27.272 8.221 5.964 1.00 41.06 181 PHE A CA 1
ATOM 1429 C C . PHE A 1 181 ? -26.977 9.119 7.183 1.00 41.06 181 PHE A C 1
ATOM 1431 O O . PHE A 1 181 ? -26.818 8.629 8.300 1.00 41.06 181 PHE A O 1
ATOM 1438 N N . THR A 1 182 ? -26.942 10.440 6.987 1.00 43.09 182 THR A N 1
ATOM 1439 C CA . THR A 1 182 ? -26.670 11.437 8.038 1.00 43.09 182 THR A CA 1
ATOM 1440 C C . THR A 1 182 ? -27.920 11.983 8.737 1.00 43.09 182 THR A C 1
ATOM 1442 O O . THR A 1 182 ? -27.791 12.914 9.522 1.00 43.09 182 THR A O 1
ATOM 1445 N N . ASP A 1 183 ? -29.109 11.417 8.495 1.00 40.16 183 ASP A N 1
ATOM 1446 C CA . ASP A 1 183 ? -30.381 11.949 9.032 1.00 40.16 183 ASP A CA 1
ATOM 1447 C C . ASP A 1 183 ? -31.149 10.952 9.928 1.00 40.16 183 ASP A C 1
ATOM 1449 O O . ASP A 1 183 ? -32.359 11.035 10.118 1.00 40.16 183 ASP A O 1
ATOM 1453 N N . GLY A 1 184 ? -30.438 9.965 10.481 1.00 39.75 184 GLY A N 1
ATOM 1454 C CA . GLY A 1 184 ? -31.007 8.898 11.312 1.00 39.75 184 GLY A CA 1
ATOM 1455 C C . GLY A 1 184 ? -30.490 8.854 12.749 1.00 39.75 184 GLY A C 1
ATOM 1456 O O . GLY A 1 184 ? -30.507 7.780 13.349 1.00 39.75 184 GLY A O 1
ATOM 1457 N N . GLN A 1 185 ? -29.991 9.964 13.306 1.00 37.12 185 GLN A N 1
ATOM 1458 C CA . GLN A 1 185 ? -29.738 10.036 14.748 1.00 37.12 185 GLN A CA 1
ATOM 1459 C C . GLN A 1 185 ? -31.085 9.921 15.487 1.00 37.12 185 GLN A C 1
ATOM 1461 O O . GLN A 1 185 ? -31.940 10.783 15.288 1.00 37.12 185 GLN A O 1
ATOM 1466 N N . PRO A 1 186 ? -31.311 8.924 16.365 1.00 39.81 186 PRO A N 1
ATOM 1467 C CA . PRO A 1 186 ? -32.349 9.075 17.371 1.00 39.81 186 PRO A CA 1
ATOM 1468 C C . PRO A 1 186 ? -31.953 10.265 18.251 1.00 39.81 186 PRO A C 1
ATOM 1470 O O . PRO A 1 186 ? -30.848 10.288 18.803 1.00 39.81 186 PRO A O 1
ATOM 1473 N N . GLU A 1 187 ? -32.829 11.268 18.329 1.00 41.53 187 GLU A N 1
ATOM 1474 C CA . GLU A 1 187 ? -32.688 12.399 19.244 1.00 41.53 187 GLU A CA 1
ATOM 1475 C C . GLU A 1 187 ? -32.288 11.887 20.638 1.00 41.53 187 GLU A C 1
ATOM 1477 O O . GLU A 1 187 ? -32.923 10.960 21.159 1.00 41.53 187 GLU A O 1
ATOM 1482 N N . PRO A 1 188 ? -31.252 12.456 21.277 1.00 40.16 188 PRO A N 1
ATOM 1483 C CA . PRO A 1 188 ? -31.031 12.201 22.686 1.00 40.16 188 PRO A CA 1
ATOM 1484 C C . PRO A 1 188 ? -32.247 12.743 23.438 1.00 40.16 188 PRO A C 1
ATOM 1486 O O . PRO A 1 188 ? -32.514 13.944 23.409 1.00 40.16 188 PRO A O 1
ATOM 1489 N N . ALA A 1 189 ? -32.996 11.849 24.088 1.00 38.97 189 ALA A N 1
ATOM 1490 C CA . ALA A 1 189 ? -34.080 12.224 24.982 1.00 38.97 189 ALA A CA 1
ATOM 1491 C C . ALA A 1 189 ? -33.575 13.311 25.939 1.00 38.97 189 ALA A C 1
ATOM 1493 O O . ALA A 1 189 ? -32.603 13.102 26.671 1.00 38.97 189 ALA A O 1
ATOM 1494 N N . ALA A 1 190 ? -34.218 14.478 25.874 1.00 40.97 190 ALA A N 1
ATOM 1495 C CA . ALA A 1 190 ? -33.971 15.597 26.760 1.00 40.97 190 ALA A CA 1
ATOM 1496 C C . ALA A 1 190 ? -33.994 15.093 28.209 1.00 40.97 190 ALA A C 1
ATOM 1498 O O . ALA A 1 190 ? -34.993 14.569 28.699 1.00 40.97 190 ALA A O 1
ATOM 1499 N N . ASN A 1 191 ? -32.842 15.181 28.865 1.00 44.03 191 ASN A N 1
ATOM 1500 C CA . ASN A 1 191 ? -32.693 14.850 30.268 1.00 44.03 191 ASN A CA 1
ATOM 1501 C C . ASN A 1 191 ? -33.298 16.010 31.065 1.00 44.03 191 ASN A C 1
ATOM 1503 O O . ASN A 1 191 ? -32.636 17.031 31.250 1.00 44.03 191 ASN A O 1
ATOM 1507 N N . ASP A 1 192 ? -34.551 15.852 31.496 1.00 48.44 192 ASP A N 1
ATOM 1508 C CA . ASP A 1 192 ? -35.223 16.690 32.496 1.00 48.44 192 ASP A CA 1
ATOM 1509 C C . ASP A 1 192 ? -34.454 16.624 33.828 1.00 48.44 192 ASP A C 1
ATOM 1511 O O . ASP A 1 192 ? -34.798 15.901 34.765 1.00 48.44 192 ASP A O 1
ATOM 1515 N N . ARG A 1 193 ? -33.358 17.377 33.908 1.00 47.97 193 ARG A N 1
ATOM 1516 C CA . ARG A 1 193 ? -32.646 17.696 35.148 1.00 47.97 193 ARG A CA 1
ATOM 1517 C C . ARG A 1 193 ? -32.567 19.203 35.338 1.00 47.97 193 ARG A C 1
ATOM 1519 O O . ARG A 1 193 ? -31.510 19.740 35.628 1.00 47.97 193 ARG A O 1
ATOM 1526 N N . ASP A 1 194 ? -33.721 19.842 35.237 1.00 49.16 194 ASP A N 1
ATOM 1527 C CA . ASP A 1 194 ? -34.015 21.095 35.918 1.00 49.16 194 ASP A CA 1
ATOM 1528 C C . ASP A 1 194 ? -35.280 20.850 36.735 1.00 49.16 194 ASP A C 1
ATOM 1530 O O . ASP A 1 194 ? -36.368 20.855 36.178 1.00 49.16 194 ASP A O 1
ATOM 1534 N N . LEU A 1 195 ? -35.115 20.527 38.022 1.00 47.22 195 LEU A N 1
ATOM 1535 C CA . LEU A 1 195 ? -36.073 20.720 39.123 1.00 47.22 195 LEU A CA 1
ATOM 1536 C C . LEU A 1 195 ? -35.509 20.034 40.380 1.00 47.22 195 LEU A C 1
ATOM 1538 O O . LEU A 1 195 ? -35.811 18.876 40.655 1.00 47.22 195 LEU A O 1
ATOM 1542 N N . ALA A 1 196 ? -34.646 20.749 41.107 1.00 40.03 196 ALA A N 1
ATOM 1543 C CA . ALA A 1 196 ? -34.571 20.749 42.577 1.00 40.03 196 ALA A CA 1
ATOM 1544 C C . ALA A 1 196 ? -33.376 21.602 43.040 1.00 40.03 196 ALA A C 1
ATOM 1546 O O . ALA A 1 196 ? -32.365 21.105 43.532 1.00 40.03 196 ALA A O 1
ATOM 1547 N N . THR A 1 197 ? -33.500 22.917 42.877 1.00 46.12 197 THR A N 1
ATOM 1548 C CA . THR A 1 197 ? -33.131 23.830 43.961 1.00 46.12 197 THR A CA 1
ATOM 1549 C C . THR A 1 197 ? -34.254 23.781 44.988 1.00 46.12 197 THR A C 1
ATOM 1551 O O . THR A 1 197 ? -35.361 24.191 44.648 1.00 46.12 197 THR A O 1
ATOM 1554 N N . GLU A 1 198 ? -33.974 23.239 46.173 1.00 39.41 198 GLU A N 1
ATOM 1555 C CA . GLU A 1 198 ? -34.336 23.758 47.510 1.00 39.41 198 GLU A CA 1
ATOM 1556 C C . GLU A 1 198 ? -33.896 22.782 48.611 1.00 39.41 198 GLU A C 1
ATOM 1558 O O . GLU A 1 198 ? -34.179 21.568 48.495 1.00 39.41 198 GLU A O 1
#

pLDDT: mean 70.11, std 14.58, range [37.12, 87.12]